Protein AF-A0A2V7JK17-F1 (afdb_monomer_lite)

Foldseek 3Di:
DDDDDDDDDDDPPPPPPPPPPAWWKKKKWKWFKAKQNRTFACCVVQVAVVSLQPDDWDDDDDRWTQDLLLWIWGGDPRIIMIMAFIFHQAACRLVLNLLSRQVRLLSSVVSVVVVCVVVVIDMFTFTFKMKMKTFQDQDPVLCPPFNDLQLLLVLCQQQQWLLLCQLANALPWFWWFWARDRGIIMIMTTGRLASLSSSLSNLLCQLVSVVCSVDSGSHNCVCVVDPQWGFPQQDWDADPPHGGTIRTLVSHPHRLNNDDQQPAWTQTPVGDTGGSLRNSLRSCVVSVVSSNRRYDPVSSVVSNCSSVVNDHGSSVDPGRDPCSTGPSVPGDDPPPQPCVNPNRGPSSVVRND

Secondary structure (DSSP, 8-state):
------PPPPP---------SS-EEEEEEEEEEEETTEEE-HHHHTSSGGGT--S-PEEEETTEEE-TTS-EEEEETTEEEEEPPPEESSTTHHHHHHHHHHHHHHHHHHHHHHHHHHHT--EEEEEEEEEEEEE----HHHHTTT--HHHHHHHHHHHSHHHHHHHH--TT--EEEEEE-SSEEEEEEE--S-HHHHHHHHHHHHHHHHHHTTSS--SGGGGGGS----BTT---EE-TTTSSEEEEGGGSSS-TTTS-TTT--EEBTTS-EE-HHHHHHHHHHHTHHHHHHH--HHHHHHHHHHTTTSS--GGGSSS--GGGTSTTTSS----SS-TTTSPPPHHHHHH--

Structure (mmCIF, N/CA/C/O backbone):
data_AF-A0A2V7JK17-F1
#
_entry.id   AF-A0A2V7JK17-F1
#
loop_
_atom_site.group_PDB
_atom_site.id
_atom_site.type_symbol
_atom_site.label_atom_id
_atom_site.label_alt_id
_atom_site.label_comp_id
_atom_site.label_asym_id
_atom_site.label_entity_id
_atom_site.label_seq_id
_atom_site.pdbx_PDB_ins_code
_atom_site.Cartn_x
_atom_site.Cartn_y
_atom_site.Cartn_z
_atom_site.occupancy
_atom_site.B_iso_or_equiv
_atom_site.auth_seq_id
_atom_site.auth_comp_id
_atom_site.auth_asym_id
_atom_site.auth_atom_id
_atom_site.pdbx_PDB_model_num
ATOM 1 N N . MET A 1 1 ? -14.941 68.727 -16.535 1.00 39.44 1 MET A N 1
ATOM 2 C CA . MET A 1 1 ? -13.763 67.871 -16.277 1.00 39.44 1 MET A CA 1
ATOM 3 C C . MET A 1 1 ? -14.173 66.754 -15.331 1.00 39.44 1 MET A C 1
ATOM 5 O O . MET A 1 1 ? -14.397 67.015 -14.159 1.00 39.44 1 MET A O 1
ATOM 9 N N . ALA A 1 2 ? -14.374 65.545 -15.860 1.00 31.28 2 ALA A N 1
ATOM 10 C CA . ALA A 1 2 ? -14.820 64.379 -15.101 1.00 31.28 2 ALA A CA 1
ATOM 11 C C . ALA A 1 2 ? -13.608 63.535 -14.669 1.00 31.28 2 ALA A C 1
ATOM 13 O O . ALA A 1 2 ? -12.789 63.155 -15.504 1.00 31.28 2 ALA A O 1
ATOM 14 N N . GLN A 1 3 ? -13.492 63.257 -13.369 1.00 29.75 3 GLN A N 1
ATOM 15 C CA . GLN A 1 3 ? -12.468 62.379 -12.800 1.00 29.75 3 GLN A CA 1
ATOM 16 C C . GLN A 1 3 ? -12.809 60.908 -13.082 1.00 29.75 3 GLN A C 1
ATOM 18 O O . GLN A 1 3 ? -13.829 60.383 -12.635 1.00 29.75 3 GLN A O 1
ATOM 23 N N . LEU A 1 4 ? -11.926 60.233 -13.818 1.00 32.59 4 LEU A N 1
ATOM 24 C CA . LEU A 1 4 ? -11.982 58.799 -14.088 1.00 32.59 4 LEU A CA 1
ATOM 25 C C . LEU A 1 4 ? -11.636 57.992 -12.827 1.00 32.59 4 LEU A C 1
ATOM 27 O O . LEU A 1 4 ? -10.504 58.002 -12.345 1.00 32.59 4 LEU A O 1
ATOM 31 N N . LYS A 1 5 ? -12.620 57.237 -12.323 1.00 35.59 5 LYS A N 1
ATOM 32 C CA . LYS A 1 5 ? -12.439 56.178 -11.321 1.00 35.59 5 LYS A CA 1
ATOM 33 C C . LYS A 1 5 ? -11.573 55.051 -11.904 1.00 35.59 5 LYS A C 1
ATOM 35 O O . LYS A 1 5 ? -11.999 54.355 -12.824 1.00 35.59 5 LYS A O 1
ATOM 40 N N . LYS A 1 6 ? -10.385 54.819 -11.333 1.00 33.62 6 LYS A N 1
ATOM 41 C CA . LYS A 1 6 ? -9.587 53.604 -11.576 1.00 33.62 6 LYS A CA 1
ATOM 42 C C . LYS A 1 6 ? -10.319 52.387 -10.992 1.00 33.62 6 LYS A C 1
ATOM 44 O O . LYS A 1 6 ? -10.465 52.272 -9.777 1.00 33.62 6 LYS A O 1
ATOM 49 N N . LYS A 1 7 ? -10.767 51.473 -11.859 1.00 31.16 7 LYS A N 1
ATOM 50 C CA . LYS A 1 7 ? -11.212 50.122 -11.482 1.00 31.16 7 LYS A CA 1
ATOM 51 C C . LYS A 1 7 ? -10.023 49.357 -10.885 1.00 31.16 7 LYS A C 1
ATOM 53 O O . LYS A 1 7 ? -9.011 49.187 -11.561 1.00 31.16 7 LYS A O 1
ATOM 58 N N . LYS A 1 8 ? -10.151 48.888 -9.640 1.00 32.09 8 LYS A N 1
ATOM 59 C CA . LYS A 1 8 ? -9.279 47.844 -9.084 1.00 32.09 8 LYS A CA 1
ATOM 60 C C . LYS A 1 8 ? -9.553 46.548 -9.855 1.00 32.09 8 LYS A C 1
ATOM 62 O O . LYS A 1 8 ? -10.688 46.079 -9.868 1.00 32.09 8 LYS A O 1
ATOM 67 N N . GLY A 1 9 ? -8.536 46.030 -10.541 1.00 32.00 9 GLY A N 1
ATOM 68 C CA . GLY A 1 9 ? -8.561 44.684 -11.114 1.00 32.00 9 GLY A CA 1
ATOM 69 C C . GLY A 1 9 ? -8.593 43.620 -10.008 1.00 32.00 9 GLY A C 1
ATOM 70 O O . GLY A 1 9 ? -8.288 43.941 -8.857 1.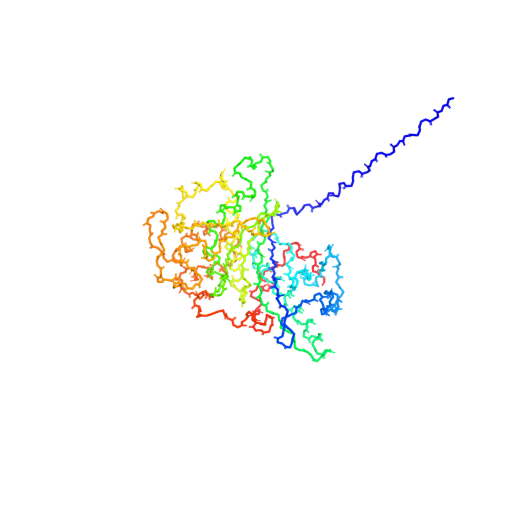00 32.00 9 GLY A O 1
ATOM 71 N N . PRO A 1 10 ? -8.990 42.378 -10.328 1.00 33.22 10 PRO A N 1
ATOM 72 C CA . PRO A 1 10 ? -9.111 41.321 -9.335 1.00 33.22 10 PRO A CA 1
ATOM 73 C C . PRO A 1 10 ? -7.740 41.018 -8.726 1.00 33.22 10 PRO A C 1
ATOM 75 O O . PRO A 1 10 ? -6.776 40.738 -9.439 1.00 33.22 10 PRO A O 1
ATOM 78 N N . GLU A 1 11 ? -7.661 41.096 -7.397 1.00 30.89 11 GLU A N 1
ATOM 79 C CA . GLU A 1 11 ? -6.515 40.626 -6.629 1.00 30.89 11 GLU A CA 1
ATOM 80 C C . GLU A 1 11 ? -6.301 39.146 -6.933 1.00 30.89 11 GLU A C 1
ATOM 82 O O . GLU A 1 11 ? -7.150 38.290 -6.671 1.00 30.89 11 GLU A O 1
ATOM 87 N N . ASN A 1 12 ? -5.150 38.872 -7.531 1.00 29.91 12 ASN A N 1
ATOM 88 C CA . ASN A 1 12 ? -4.691 37.547 -7.875 1.00 29.91 12 ASN A CA 1
ATOM 89 C C . ASN A 1 12 ? -4.418 36.795 -6.561 1.00 29.91 12 ASN A C 1
ATOM 91 O O . ASN A 1 12 ? -3.319 36.864 -6.015 1.00 29.91 12 ASN A O 1
ATOM 95 N N . LYS A 1 13 ? -5.430 36.103 -6.018 1.00 33.75 13 LYS A N 1
ATOM 96 C CA . LYS A 1 13 ? -5.273 35.135 -4.921 1.00 33.75 13 LYS A CA 1
ATOM 97 C C . LYS A 1 13 ? -4.550 33.892 -5.443 1.00 33.75 13 LYS A C 1
ATOM 99 O O . LYS A 1 13 ? -5.094 32.796 -5.484 1.00 33.75 13 LYS A O 1
ATOM 104 N N . SER A 1 14 ? -3.297 34.075 -5.838 1.00 33.44 14 SER A N 1
ATOM 105 C CA . SER A 1 14 ? -2.313 33.007 -5.851 1.00 33.44 14 SER A CA 1
ATOM 106 C C . SER A 1 14 ? -1.989 32.718 -4.389 1.00 33.44 14 SER A C 1
ATOM 108 O O . SER A 1 14 ? -1.048 33.281 -3.833 1.00 33.44 14 SER A O 1
ATOM 110 N N . SER A 1 15 ? -2.787 31.867 -3.740 1.00 33.94 15 SER A N 1
ATOM 111 C CA . SER A 1 15 ? -2.292 31.149 -2.573 1.00 33.94 15 SER A CA 1
ATOM 112 C C . SER A 1 15 ? -1.125 30.305 -3.071 1.00 33.94 15 SER A C 1
ATOM 114 O O . SER A 1 15 ? -1.323 29.250 -3.676 1.00 33.94 15 SER A O 1
ATOM 116 N N . THR A 1 16 ? 0.091 30.809 -2.890 1.00 36.69 16 THR A N 1
ATOM 117 C CA . THR A 1 16 ? 1.310 30.014 -2.940 1.00 36.69 16 THR A CA 1
ATOM 118 C C . THR A 1 16 ? 1.135 28.911 -1.909 1.00 36.69 16 THR A C 1
ATOM 120 O O . THR A 1 16 ? 1.376 29.110 -0.724 1.00 36.69 16 THR A O 1
ATOM 123 N N . HIS A 1 17 ? 0.606 27.771 -2.350 1.00 42.59 17 HIS A N 1
ATOM 124 C CA . HIS A 1 17 ? 0.672 26.536 -1.596 1.00 42.59 17 HIS A CA 1
ATOM 125 C C . HIS A 1 17 ? 2.156 26.292 -1.352 1.00 42.59 17 HIS A C 1
ATOM 127 O O . HIS A 1 17 ? 2.896 26.072 -2.311 1.00 42.59 17 HIS A O 1
ATOM 133 N N . GLU A 1 18 ? 2.597 26.409 -0.101 1.00 47.72 18 GLU A N 1
ATOM 134 C CA . GLU A 1 18 ? 3.926 25.960 0.289 1.00 47.72 18 GLU A CA 1
ATOM 135 C C . GLU A 1 18 ? 4.031 24.497 -0.126 1.00 47.72 18 GLU A C 1
ATOM 137 O O . GLU A 1 18 ? 3.348 23.613 0.396 1.00 47.72 18 GLU A O 1
ATOM 142 N N . ARG A 1 19 ? 4.795 24.273 -1.192 1.00 57.31 19 ARG A N 1
ATOM 143 C CA . ARG A 1 19 ? 5.041 22.948 -1.734 1.00 57.31 19 ARG A CA 1
ATOM 144 C C . ARG A 1 19 ? 5.838 22.190 -0.680 1.00 57.31 19 ARG A C 1
ATOM 146 O O . ARG A 1 19 ? 6.715 22.782 -0.049 1.00 57.31 19 ARG A O 1
ATOM 153 N N . ILE A 1 20 ? 5.544 20.901 -0.504 1.00 60.03 20 ILE A N 1
ATOM 154 C CA . ILE A 1 20 ? 6.400 20.022 0.297 1.00 60.03 20 ILE A CA 1
ATOM 155 C C . ILE A 1 20 ? 7.826 20.212 -0.233 1.00 60.03 20 ILE A C 1
ATOM 157 O O . ILE A 1 20 ? 8.062 20.088 -1.435 1.00 60.03 20 ILE A O 1
ATOM 161 N N . GLN A 1 21 ? 8.734 20.632 0.645 1.00 72.81 21 GLN A N 1
ATOM 162 C CA . GLN A 1 21 ? 10.084 21.031 0.242 1.00 72.81 21 GLN A CA 1
ATOM 163 C C . GLN A 1 21 ? 10.983 19.823 -0.029 1.00 72.81 21 GLN A C 1
ATOM 165 O O . GLN A 1 21 ? 11.970 19.945 -0.749 1.00 72.81 21 GLN A O 1
ATOM 170 N N . LEU A 1 22 ? 10.641 18.670 0.550 1.00 84.00 22 LEU A N 1
ATOM 171 C CA . LEU A 1 22 ? 11.397 17.430 0.462 1.00 84.00 22 LEU A CA 1
ATOM 172 C C . LEU A 1 22 ? 10.555 16.326 -0.178 1.00 84.00 22 LEU A C 1
ATOM 174 O O . LEU A 1 22 ? 9.338 16.272 0.000 1.00 84.00 22 LEU A O 1
ATOM 178 N N . ALA A 1 23 ? 11.229 15.404 -0.863 1.00 92.88 23 ALA A N 1
ATOM 179 C CA . ALA A 1 23 ? 10.645 14.144 -1.301 1.00 92.88 23 ALA A CA 1
ATOM 180 C C . ALA A 1 23 ? 9.913 13.491 -0.138 1.00 92.88 23 ALA A C 1
ATOM 182 O O . ALA A 1 23 ? 10.475 13.400 0.956 1.00 92.88 23 ALA A O 1
ATOM 183 N N . ALA A 1 24 ? 8.692 13.021 -0.359 1.00 96.00 24 ALA A N 1
ATOM 184 C CA . ALA A 1 24 ? 7.877 12.512 0.726 1.00 96.00 24 ALA A CA 1
ATOM 185 C C . ALA A 1 24 ? 7.002 11.324 0.339 1.00 96.00 24 ALA A C 1
ATOM 187 O O . ALA A 1 24 ? 6.624 11.138 -0.821 1.00 96.00 24 ALA A O 1
ATOM 188 N N . ILE A 1 25 ? 6.661 10.545 1.359 1.00 97.56 25 ILE A N 1
ATOM 189 C CA . ILE A 1 25 ? 5.628 9.525 1.320 1.00 97.56 25 ILE A CA 1
ATOM 190 C C . ILE A 1 25 ? 4.473 9.870 2.257 1.00 97.56 25 ILE A C 1
ATOM 192 O O . ILE A 1 25 ? 4.623 10.642 3.203 1.00 97.56 25 ILE A O 1
ATOM 196 N N . GLY A 1 26 ? 3.327 9.257 2.002 1.00 97.31 26 GLY A N 1
ATOM 197 C CA . GLY A 1 26 ? 2.200 9.208 2.923 1.00 97.31 26 GLY A CA 1
ATOM 198 C C . GLY A 1 26 ? 1.443 7.900 2.750 1.00 97.31 26 GLY A C 1
ATOM 199 O O . GLY A 1 26 ? 1.504 7.283 1.685 1.00 97.31 26 GLY A O 1
ATOM 200 N N . MET A 1 27 ? 0.746 7.472 3.792 1.00 98.19 27 MET A N 1
ATOM 201 C CA . MET A 1 27 ? -0.107 6.290 3.753 1.00 98.19 27 MET A CA 1
ATOM 202 C C . MET A 1 27 ? -1.501 6.640 4.253 1.00 98.19 27 MET A C 1
ATOM 204 O O . MET A 1 27 ? -1.656 7.488 5.129 1.00 98.19 27 MET A O 1
ATOM 208 N N . GLU A 1 28 ? -2.508 5.996 3.686 1.00 97.50 28 GLU A N 1
ATOM 209 C CA . GLU A 1 28 ? -3.906 6.156 4.079 1.00 97.50 28 GLU A CA 1
ATOM 210 C C . GLU A 1 28 ? -4.524 4.763 4.179 1.00 97.50 28 GLU A C 1
ATOM 212 O O . GLU A 1 28 ? -4.201 3.895 3.370 1.00 97.50 28 GLU A O 1
ATOM 217 N N . ALA A 1 29 ? -5.374 4.537 5.173 1.00 97.50 29 ALA A N 1
ATOM 218 C CA . ALA A 1 29 ? -6.153 3.319 5.326 1.00 97.50 29 ALA A CA 1
ATOM 219 C C . ALA A 1 29 ? -7.635 3.672 5.415 1.00 97.50 29 ALA A C 1
ATOM 221 O O . ALA A 1 29 ? -8.016 4.605 6.126 1.00 97.50 29 ALA A O 1
ATOM 222 N N . GLU A 1 30 ? -8.450 2.913 4.696 1.00 97.44 30 GLU A N 1
ATOM 223 C CA . GLU A 1 30 ? -9.899 3.071 4.657 1.00 97.44 30 GLU A CA 1
ATOM 224 C C . GLU A 1 30 ? -10.560 1.908 5.402 1.00 97.44 30 GLU A C 1
ATOM 226 O O . GLU A 1 30 ? -10.159 0.750 5.239 1.00 97.44 30 GLU A O 1
ATOM 231 N N . PHE A 1 31 ? -11.597 2.213 6.181 1.00 97.56 31 PHE A N 1
ATOM 232 C CA . PHE A 1 31 ? -12.347 1.242 6.971 1.00 97.56 31 PHE A CA 1
ATOM 233 C C . PHE A 1 31 ? -13.844 1.363 6.712 1.00 97.56 31 P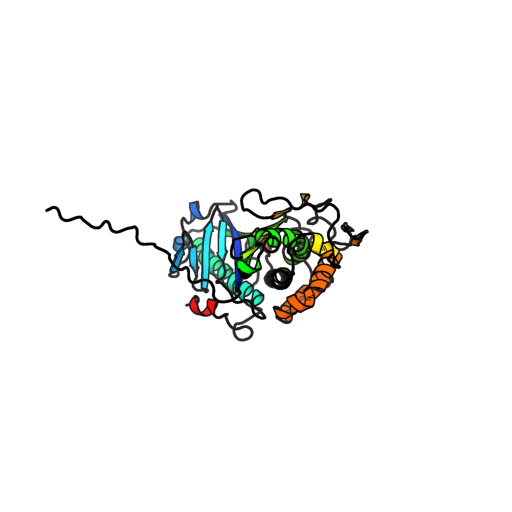HE A C 1
ATOM 235 O O . PHE A 1 31 ? -14.428 2.443 6.852 1.00 97.56 31 PHE A O 1
ATOM 242 N N . ALA A 1 32 ? -14.479 0.242 6.383 1.00 97.12 32 ALA A N 1
ATOM 243 C CA . ALA A 1 32 ? -15.924 0.134 6.473 1.00 97.12 32 ALA A CA 1
ATOM 244 C C . ALA A 1 32 ? -16.326 0.057 7.952 1.00 97.12 32 ALA A C 1
ATOM 246 O O . ALA A 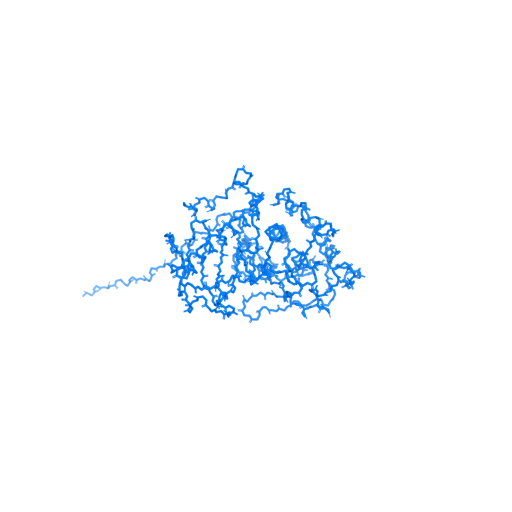1 32 ? -15.637 -0.561 8.763 1.00 97.12 32 ALA A O 1
ATOM 247 N N . VAL A 1 33 ? -17.443 0.692 8.298 1.00 96.62 33 VAL A N 1
ATOM 248 C CA . VAL A 1 33 ? -17.971 0.667 9.664 1.00 96.62 33 VAL A CA 1
ATOM 249 C C . VAL A 1 33 ? -19.125 -0.310 9.716 1.00 96.62 33 VAL A C 1
ATOM 251 O O . VAL A 1 33 ? -20.051 -0.217 8.909 1.00 96.62 33 VAL A O 1
ATOM 254 N N . ILE A 1 34 ? -19.073 -1.230 10.667 1.00 97.12 34 ILE A N 1
ATOM 255 C CA . ILE A 1 34 ? -20.162 -2.158 10.956 1.00 97.12 34 ILE A CA 1
ATOM 256 C C . ILE A 1 34 ? -20.673 -1.837 12.356 1.00 97.12 34 ILE A C 1
ATOM 258 O O . ILE A 1 34 ? -19.876 -1.713 13.278 1.00 97.12 34 ILE A O 1
ATOM 262 N N . ILE A 1 35 ? -21.984 -1.669 12.498 1.00 95.88 35 ILE A N 1
ATOM 263 C CA . ILE A 1 35 ? -22.653 -1.426 13.775 1.00 95.88 35 ILE A CA 1
ATOM 264 C C . ILE A 1 35 ? -23.649 -2.544 14.021 1.00 95.88 35 ILE A C 1
ATOM 266 O O . ILE A 1 35 ? -24.507 -2.786 13.170 1.00 95.88 35 ILE A O 1
ATOM 270 N N . ASP A 1 36 ? -23.499 -3.243 15.145 1.00 95.62 36 ASP A N 1
ATOM 271 C CA . ASP A 1 36 ? -24.324 -4.396 15.527 1.00 95.62 36 ASP A CA 1
ATOM 272 C C . ASP A 1 36 ? -24.489 -5.415 14.376 1.00 95.62 36 ASP A C 1
ATOM 274 O O . ASP A 1 36 ? -25.570 -5.942 14.103 1.00 95.62 36 ASP A O 1
ATOM 278 N N . GLY A 1 37 ? -23.397 -5.661 13.640 1.00 95.38 37 GLY A N 1
ATOM 279 C CA . GLY A 1 37 ? -23.354 -6.587 12.503 1.00 95.38 37 GLY A CA 1
ATOM 280 C C . GLY A 1 37 ? -23.854 -6.031 11.161 1.00 95.38 37 GLY A C 1
ATOM 281 O O . GLY A 1 37 ? -23.832 -6.753 10.164 1.00 95.38 37 GLY A O 1
ATOM 282 N N . VAL A 1 38 ? -24.269 -4.762 11.086 1.00 96.44 38 VAL A N 1
ATOM 283 C CA . VAL A 1 38 ? -24.731 -4.118 9.844 1.00 96.44 38 VAL A CA 1
ATOM 284 C C . VAL A 1 38 ? -23.722 -3.084 9.354 1.00 96.44 38 VAL A C 1
ATOM 286 O O . VAL A 1 38 ? -23.363 -2.165 10.083 1.00 96.44 38 VAL A O 1
ATOM 289 N N . GLN A 1 39 ? -23.291 -3.181 8.093 1.00 96.50 39 GLN A N 1
ATOM 290 C CA . GLN A 1 39 ? -22.448 -2.146 7.490 1.00 96.50 39 GLN A CA 1
ATOM 291 C C . GLN A 1 39 ? -23.228 -0.831 7.346 1.00 96.50 39 GLN A C 1
ATOM 293 O O . GLN A 1 39 ? -24.297 -0.786 6.734 1.00 96.50 39 GLN A O 1
ATOM 298 N N . VAL A 1 40 ? -22.661 0.252 7.869 1.00 96.12 40 VAL A N 1
ATOM 299 C CA . VAL A 1 40 ? -23.254 1.592 7.890 1.00 96.12 40 VAL A CA 1
ATOM 300 C C . VAL A 1 40 ? -22.308 2.623 7.289 1.00 96.12 40 VAL A C 1
ATOM 302 O O . VAL A 1 40 ? -21.109 2.399 7.129 1.00 96.12 40 VAL A O 1
ATOM 305 N N . ARG A 1 41 ? -22.853 3.800 6.980 1.00 96.44 41 ARG A N 1
ATOM 306 C CA . ARG A 1 41 ? -22.057 4.966 6.598 1.00 96.44 41 ARG A CA 1
ATOM 307 C C . ARG A 1 41 ? -21.713 5.777 7.852 1.00 96.44 41 ARG A C 1
ATOM 309 O O . ARG A 1 41 ? -22.638 6.213 8.544 1.00 96.44 41 ARG A O 1
ATOM 316 N N . PRO A 1 42 ? -20.430 6.045 8.150 1.00 95.25 42 PRO A N 1
ATOM 317 C CA . PRO A 1 42 ? -20.043 6.820 9.327 1.00 95.25 42 PRO A CA 1
ATOM 318 C C . PRO A 1 42 ? -20.603 8.247 9.313 1.00 95.25 42 PRO A C 1
ATOM 320 O O . PRO A 1 42 ? -20.845 8.821 10.373 1.00 95.25 42 PRO A O 1
ATOM 323 N N . GLU A 1 43 ? -20.859 8.834 8.140 1.00 94.31 43 GLU A N 1
ATOM 324 C CA . GLU A 1 43 ? -21.500 10.148 8.040 1.00 94.31 43 GLU A CA 1
ATOM 325 C C . GLU A 1 43 ? -22.946 10.146 8.538 1.00 94.31 43 GLU A C 1
ATOM 327 O O . GLU A 1 43 ? -23.394 11.157 9.074 1.00 94.31 43 GLU A O 1
ATOM 332 N N . ASP A 1 44 ? -23.662 9.033 8.387 1.00 95.12 44 ASP A N 1
ATOM 333 C CA . ASP A 1 44 ? -25.072 8.940 8.771 1.00 95.12 44 ASP A CA 1
ATOM 334 C C . ASP A 1 44 ? -25.215 8.671 10.275 1.00 95.12 44 ASP A C 1
ATOM 336 O O . ASP A 1 44 ? -26.126 9.195 10.913 1.00 95.12 44 ASP A O 1
ATOM 340 N N . ILE A 1 45 ? -24.279 7.913 10.857 1.00 95.06 45 ILE A N 1
ATOM 341 C CA . ILE A 1 45 ? -24.288 7.577 12.286 1.00 95.06 45 ILE A CA 1
ATOM 342 C C . ILE A 1 45 ? -23.600 8.655 13.120 1.00 95.06 45 ILE A C 1
ATOM 344 O O . ILE A 1 45 ? -24.184 9.241 14.031 1.00 95.06 45 ILE A O 1
ATOM 348 N N . PHE A 1 46 ? -22.337 8.942 12.812 1.00 94.31 46 PHE A N 1
ATOM 349 C CA . PHE A 1 46 ? -21.514 9.828 13.626 1.00 94.31 46 PHE A CA 1
ATOM 350 C C . PHE A 1 46 ? -21.572 11.272 13.133 1.00 94.31 46 PHE A C 1
ATOM 352 O O . PHE A 1 46 ? -21.293 12.192 13.896 1.00 94.31 46 PHE A O 1
ATOM 359 N N . GLY A 1 47 ? -21.895 11.524 11.861 1.00 93.25 47 GLY A N 1
ATOM 360 C CA . GLY A 1 47 ? -21.908 12.861 11.255 1.00 93.25 47 GLY A CA 1
ATOM 361 C C . GLY A 1 47 ? -20.521 13.433 10.948 1.00 93.25 47 GLY A C 1
ATOM 362 O O . GLY A 1 47 ? -20.271 13.924 9.849 1.00 93.25 47 GLY A O 1
ATOM 363 N N . SER A 1 48 ? -19.607 13.418 11.918 1.00 91.88 48 SER A N 1
ATOM 364 C CA . SER A 1 48 ? -18.249 13.955 11.785 1.00 91.88 48 SER A CA 1
ATOM 365 C C . SER A 1 48 ? -17.297 13.261 12.759 1.00 91.88 48 SER A C 1
ATOM 367 O O . SER A 1 48 ? -17.721 12.975 13.879 1.00 91.88 48 SER A O 1
ATOM 369 N N . PRO A 1 49 ? -15.998 13.111 12.424 1.00 93.38 49 PRO A N 1
ATOM 370 C CA . PRO A 1 49 ? -15.005 12.615 13.375 1.00 93.38 49 PRO A CA 1
ATOM 371 C C . PRO A 1 49 ? -15.006 13.375 14.710 1.00 93.38 49 PRO A C 1
ATOM 373 O O . PRO A 1 49 ? -14.754 12.800 15.759 1.00 93.38 49 PRO A O 1
ATOM 376 N N . ARG A 1 50 ? -15.365 14.668 14.713 1.00 91.56 50 ARG A N 1
ATOM 377 C CA . ARG A 1 50 ? -15.458 15.493 15.935 1.00 91.56 50 ARG A CA 1
ATOM 378 C C . ARG A 1 50 ? -16.480 15.015 16.965 1.00 91.56 50 ARG A C 1
ATOM 380 O O . ARG A 1 50 ? -16.461 15.510 18.084 1.00 91.56 50 ARG A O 1
ATOM 387 N N . LYS A 1 51 ? -17.414 14.153 16.568 1.00 91.62 51 LYS A N 1
ATOM 388 C CA . LYS A 1 51 ? -18.441 13.604 17.458 1.00 91.62 51 LYS A CA 1
ATOM 389 C C . LYS A 1 51 ? -18.018 12.286 18.110 1.00 91.62 51 LYS A C 1
ATOM 391 O O . LYS A 1 51 ? -18.683 11.870 19.049 1.00 91.62 51 LYS A O 1
ATOM 396 N N . ILE A 1 52 ? -16.938 11.666 17.629 1.00 93.75 52 ILE A N 1
ATOM 397 C CA . ILE A 1 52 ? -16.365 10.445 18.215 1.00 93.75 52 ILE A CA 1
ATOM 398 C C . ILE A 1 52 ? -15.031 10.723 18.914 1.00 93.75 52 ILE A C 1
ATOM 400 O O . ILE A 1 52 ? -14.788 10.182 19.981 1.00 93.75 52 ILE A O 1
ATOM 404 N N . ILE A 1 53 ? -14.196 11.615 18.365 1.00 94.56 53 ILE A N 1
ATOM 405 C CA . ILE A 1 53 ? -12.901 11.956 18.958 1.00 94.56 53 ILE A CA 1
ATOM 406 C C . ILE A 1 53 ? -13.107 12.969 20.090 1.00 94.56 53 ILE A C 1
ATOM 408 O O . ILE A 1 53 ? -13.517 14.108 19.848 1.00 94.56 53 ILE A O 1
ATOM 412 N N . ARG A 1 54 ? -12.793 12.557 21.319 1.00 93.25 54 ARG A N 1
ATOM 413 C CA . ARG A 1 54 ? -12.899 13.346 22.555 1.00 93.25 54 ARG A CA 1
ATOM 414 C C . ARG A 1 54 ? -11.833 14.434 22.645 1.00 93.25 54 ARG A C 1
ATOM 416 O O . ARG A 1 54 ? -12.080 15.499 23.211 1.00 93.25 54 ARG A O 1
ATOM 423 N N . GLU A 1 55 ? -10.651 14.187 22.086 1.00 88.69 55 GLU A N 1
ATOM 424 C CA . GLU A 1 55 ? -9.565 15.164 22.064 1.00 88.69 55 GLU A CA 1
ATOM 425 C C . GLU A 1 55 ? -9.796 16.305 21.061 1.00 88.69 55 GLU A C 1
ATOM 427 O O . GLU A 1 55 ? -10.454 16.173 20.024 1.00 88.69 55 GLU A O 1
ATOM 432 N N . LYS A 1 56 ? -9.209 17.472 21.350 1.00 85.25 56 LYS A N 1
ATOM 433 C CA . LYS A 1 56 ? -9.347 18.649 20.490 1.00 85.25 56 LYS A CA 1
ATOM 434 C C . LYS A 1 56 ? -8.566 18.465 19.188 1.00 85.25 56 LYS A C 1
ATOM 436 O O . LYS A 1 56 ? -7.348 18.602 19.157 1.00 85.25 56 LYS A O 1
ATOM 441 N N . MET A 1 57 ? -9.289 18.302 18.085 1.00 87.50 57 MET A N 1
ATOM 442 C CA . MET A 1 57 ? -8.690 18.209 16.752 1.00 87.50 57 MET A CA 1
ATOM 443 C C . MET A 1 57 ? -8.531 19.564 16.051 1.00 87.50 57 MET A C 1
ATOM 445 O O . MET A 1 57 ? -9.381 20.457 16.153 1.00 87.50 57 MET A O 1
ATOM 449 N N . MET A 1 58 ? -7.476 19.693 15.243 1.00 84.75 58 MET A N 1
ATOM 450 C CA . MET A 1 58 ? -7.291 20.831 14.337 1.00 84.75 58 MET A CA 1
ATOM 451 C C . MET A 1 58 ? -7.982 20.560 12.996 1.00 84.75 58 MET A C 1
ATOM 453 O O . MET A 1 58 ? -7.818 19.497 12.404 1.00 84.75 58 MET A O 1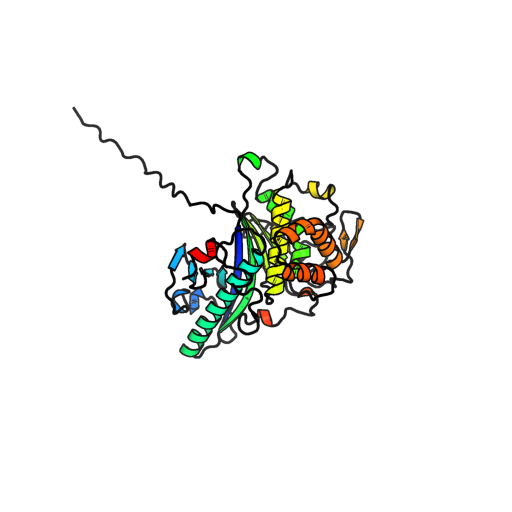
ATOM 457 N N . HIS A 1 59 ? -8.758 21.520 12.488 1.00 85.44 59 HIS A N 1
ATOM 458 C CA . HIS A 1 59 ? -9.328 21.414 11.140 1.00 85.44 59 HIS A CA 1
ATOM 459 C C . HIS A 1 59 ? -8.247 21.643 10.084 1.00 85.44 59 HIS A C 1
ATOM 461 O O . HIS A 1 59 ? -7.501 22.613 10.186 1.00 85.44 59 HIS A O 1
ATOM 467 N N . ARG A 1 60 ? -8.180 20.761 9.082 1.00 80.25 60 ARG A N 1
ATOM 468 C CA . ARG A 1 60 ? -7.193 20.836 7.998 1.00 80.25 60 ARG A CA 1
ATOM 469 C C . ARG A 1 60 ? -7.807 21.439 6.737 1.00 80.25 60 ARG A C 1
ATOM 471 O O . ARG A 1 60 ? -7.547 22.584 6.383 1.00 80.25 60 ARG A O 1
ATOM 478 N N . LYS A 1 61 ? -8.623 20.650 6.035 1.00 79.19 61 LYS A N 1
ATOM 479 C CA . LYS A 1 61 ? -9.319 21.027 4.797 1.00 79.19 61 LYS A CA 1
ATOM 480 C C . LYS A 1 61 ? -10.515 20.104 4.593 1.00 79.19 61 LYS A C 1
ATOM 482 O O . LYS A 1 61 ? -10.425 18.909 4.859 1.00 79.19 61 LYS A O 1
ATOM 487 N N . GLY A 1 62 ? -11.624 20.639 4.083 1.00 83.88 62 GLY A N 1
ATOM 488 C CA . GLY A 1 62 ? -12.825 19.839 3.827 1.00 83.88 62 GLY A CA 1
ATOM 489 C C . GLY A 1 62 ? -13.318 19.147 5.101 1.00 83.88 62 GLY A C 1
ATOM 490 O O . GLY A 1 62 ? -13.539 19.818 6.107 1.00 83.88 62 GLY A O 1
ATOM 491 N N . ARG A 1 63 ? -13.458 17.818 5.059 1.00 83.38 63 ARG A N 1
ATOM 492 C CA . ARG A 1 63 ? -13.906 16.976 6.186 1.00 83.38 63 ARG A CA 1
ATOM 493 C C . ARG A 1 63 ? -12.758 16.380 7.021 1.00 83.38 63 ARG A C 1
ATOM 495 O O . ARG A 1 63 ? -13.021 15.576 7.906 1.00 83.38 63 ARG A O 1
ATOM 502 N N . SER A 1 64 ? -11.513 16.777 6.745 1.00 88.31 64 SER A N 1
ATOM 503 C CA . SER A 1 64 ? -10.299 16.248 7.378 1.00 88.31 64 SER A CA 1
ATOM 504 C C . SER A 1 64 ? -9.883 17.016 8.628 1.00 88.31 64 SER A C 1
ATOM 506 O O . SER A 1 64 ? -9.832 18.255 8.637 1.00 88.31 64 SER A O 1
ATOM 508 N N . TYR A 1 65 ? -9.559 16.254 9.673 1.00 91.88 65 TYR A N 1
ATOM 509 C CA . TYR A 1 65 ? -9.128 16.727 10.984 1.00 91.88 65 TYR A CA 1
ATOM 510 C C . TYR A 1 65 ? -7.806 16.077 11.382 1.00 91.88 65 TYR A C 1
ATOM 512 O O . TYR A 1 65 ? -7.645 14.878 11.191 1.00 91.88 65 TYR A O 1
ATOM 520 N N . HIS A 1 66 ? -6.882 16.855 11.944 1.00 91.94 66 HIS A N 1
ATOM 521 C CA . HIS A 1 66 ? -5.647 16.321 12.514 1.00 91.94 66 HIS A CA 1
ATOM 522 C C . HIS A 1 66 ? -5.919 15.629 13.847 1.00 91.94 66 HIS A C 1
ATOM 524 O O . HIS A 1 66 ? -6.557 16.213 14.729 1.00 91.94 66 HIS A O 1
ATOM 530 N N . LEU A 1 67 ? -5.386 14.417 13.971 1.00 92.44 67 LEU A N 1
ATOM 531 C CA . LEU A 1 67 ? -5.342 13.640 15.200 1.00 92.44 67 LEU A CA 1
ATOM 532 C C . LEU A 1 67 ? -4.161 14.094 16.080 1.00 92.44 67 LEU A C 1
ATOM 534 O O . LEU A 1 67 ? -3.169 14.597 15.544 1.00 92.44 67 LEU A O 1
ATOM 538 N N . PRO A 1 68 ? -4.218 13.870 17.405 1.00 88.50 68 PRO A N 1
ATOM 539 C CA . PRO A 1 68 ? -3.091 14.114 18.316 1.00 88.50 68 PRO A CA 1
ATOM 540 C C . PRO A 1 68 ? -1.807 13.374 17.906 1.00 88.50 68 PRO A C 1
ATOM 542 O O . PRO A 1 68 ? -0.703 13.895 18.043 1.00 88.50 68 PRO A O 1
ATOM 545 N N . THR A 1 69 ? -1.954 12.203 17.279 1.00 88.94 69 THR A N 1
ATOM 546 C CA . THR A 1 69 ? -0.858 11.403 16.702 1.00 88.94 69 THR A CA 1
ATOM 547 C C . THR A 1 69 ? -0.181 12.052 15.481 1.00 88.94 69 THR A C 1
ATOM 549 O O . THR A 1 69 ? 0.713 11.461 14.879 1.00 88.94 69 THR A O 1
ATOM 552 N N . GLY A 1 70 ? -0.610 13.248 15.064 1.00 89.94 70 GLY A N 1
ATOM 553 C CA . GLY A 1 70 ? -0.121 13.971 13.885 1.00 89.94 70 GLY A CA 1
ATOM 554 C C . GLY A 1 70 ? -0.750 13.519 12.561 1.00 89.94 70 GLY A C 1
ATOM 555 O O . GLY A 1 70 ? -0.672 14.247 11.566 1.00 89.94 70 GLY A O 1
ATOM 556 N N . GLY A 1 71 ? -1.406 12.353 12.547 1.00 93.25 71 GLY A N 1
ATOM 557 C CA . GLY A 1 71 ? -2.204 11.862 11.424 1.00 93.25 71 GLY A CA 1
ATOM 558 C C . GLY A 1 71 ? -3.464 12.687 11.179 1.00 93.25 71 GLY A C 1
ATOM 559 O O . GLY A 1 71 ? -3.689 13.737 11.787 1.00 93.25 71 GLY A O 1
ATOM 560 N N . ALA A 1 72 ? -4.312 12.211 10.278 1.00 94.88 72 ALA A N 1
ATOM 561 C CA . ALA A 1 72 ? -5.608 12.805 10.015 1.00 94.88 72 ALA A CA 1
ATOM 562 C C . ALA A 1 72 ? -6.704 11.746 9.931 1.00 94.88 72 ALA A C 1
ATOM 564 O O . ALA A 1 72 ? -6.454 10.622 9.512 1.00 94.88 72 ALA A O 1
ATOM 565 N N . VAL A 1 73 ? -7.922 12.144 10.289 1.00 96.31 73 VAL A N 1
ATOM 566 C CA . VAL A 1 73 ? -9.134 11.335 10.151 1.00 96.31 73 VAL A CA 1
ATOM 567 C C . VAL A 1 73 ? -10.197 12.107 9.377 1.00 96.31 73 VAL A C 1
ATOM 569 O O . VAL A 1 73 ? -10.333 13.331 9.522 1.00 96.31 73 VAL A O 1
ATOM 572 N N . TYR A 1 74 ? -10.950 11.408 8.535 1.00 94.75 74 TYR A N 1
ATOM 573 C CA . TYR A 1 74 ? -12.146 11.930 7.880 1.00 94.75 74 TYR A CA 1
ATOM 574 C C . TYR A 1 74 ? -13.109 10.816 7.504 1.00 94.75 74 TYR A C 1
ATOM 576 O O . TYR A 1 74 ? -12.746 9.648 7.470 1.00 94.75 74 TYR A O 1
ATOM 584 N N . PHE A 1 75 ? -14.351 11.205 7.227 1.00 94.19 75 PHE A N 1
ATOM 585 C CA . PHE A 1 75 ? -15.330 10.325 6.605 1.00 94.19 75 PHE A CA 1
ATOM 586 C C . PHE A 1 75 ? -15.479 10.731 5.143 1.00 94.19 75 PHE A C 1
ATOM 588 O O . PHE A 1 75 ? -15.779 11.902 4.854 1.00 94.19 75 PHE A O 1
ATOM 595 N N . ASP A 1 76 ? -15.258 9.786 4.239 1.00 86.44 76 ASP A N 1
ATOM 596 C CA . ASP A 1 76 ? -15.469 9.967 2.808 1.00 86.44 76 ASP A CA 1
ATOM 597 C C . ASP A 1 76 ? -16.222 8.762 2.252 1.00 86.44 76 ASP A C 1
ATOM 599 O O . ASP A 1 76 ? -15.878 7.618 2.512 1.00 86.44 76 ASP A O 1
ATOM 603 N N . THR A 1 77 ? -17.275 9.031 1.483 1.00 85.94 77 THR A N 1
ATOM 604 C CA . THR A 1 77 ? -17.999 8.031 0.690 1.00 85.94 77 THR A CA 1
ATOM 605 C C . THR A 1 77 ? -18.368 6.754 1.474 1.00 85.94 77 THR A C 1
ATOM 607 O O . THR A 1 77 ? -18.338 5.653 0.934 1.00 85.94 77 THR A O 1
ATOM 610 N N . GLY A 1 78 ? -18.776 6.888 2.742 1.00 91.75 78 GLY A N 1
ATOM 611 C CA . GLY A 1 78 ? -19.212 5.745 3.550 1.00 91.75 78 GLY A CA 1
ATOM 612 C C . GLY A 1 78 ? -18.101 4.957 4.257 1.00 91.75 78 GLY A C 1
ATOM 613 O O . GLY A 1 78 ? -18.405 3.910 4.824 1.00 91.75 78 GLY A O 1
ATOM 614 N N . VAL A 1 79 ? -16.856 5.442 4.269 1.00 95.25 79 VAL A N 1
ATOM 615 C CA . VAL A 1 79 ? -15.747 4.853 5.040 1.00 95.25 79 VAL A CA 1
ATOM 616 C C . VAL A 1 79 ? -15.149 5.851 6.031 1.00 95.25 79 VAL A C 1
ATOM 618 O O . VAL A 1 79 ? -15.288 7.069 5.882 1.00 95.25 79 VAL A O 1
ATOM 621 N N . ILE A 1 80 ? -14.487 5.328 7.065 1.00 97.00 80 ILE A N 1
ATOM 622 C CA . ILE A 1 80 ? -13.554 6.098 7.890 1.00 97.00 80 ILE A CA 1
ATOM 623 C C . ILE A 1 80 ? -12.180 5.991 7.242 1.00 97.00 80 ILE A C 1
ATOM 625 O O . ILE A 1 80 ? -11.664 4.893 7.067 1.00 97.00 80 ILE A O 1
ATOM 629 N N . GLU A 1 81 ? -11.576 7.127 6.921 1.00 97.12 81 GLU A N 1
ATOM 630 C CA . GLU A 1 81 ? -10.214 7.189 6.409 1.00 97.12 81 GLU A CA 1
ATOM 631 C C . GLU A 1 81 ? -9.268 7.717 7.483 1.00 97.12 81 GLU A C 1
ATOM 633 O O . GLU A 1 81 ? -9.530 8.747 8.119 1.00 97.12 81 GLU A O 1
ATOM 638 N N . VAL A 1 82 ? -8.150 7.018 7.662 1.00 97.19 82 VAL A N 1
ATOM 639 C CA . VAL A 1 82 ? -7.044 7.409 8.536 1.00 97.19 82 VAL A CA 1
ATOM 640 C C . VAL A 1 82 ? -5.802 7.603 7.680 1.00 97.19 82 VAL A C 1
ATOM 642 O O . VAL A 1 82 ? -5.383 6.697 6.970 1.00 97.19 82 VAL A O 1
ATOM 645 N N . ALA A 1 83 ? -5.198 8.783 7.753 1.00 96.81 83 ALA A N 1
ATOM 646 C CA . ALA A 1 83 ? -4.051 9.170 6.942 1.00 96.81 83 ALA A CA 1
ATOM 647 C C . ALA A 1 83 ? -2.852 9.545 7.814 1.00 96.81 83 ALA A C 1
ATOM 649 O O . ALA A 1 83 ? -2.996 10.190 8.856 1.00 96.81 83 ALA A O 1
ATOM 650 N N . THR A 1 84 ? -1.648 9.201 7.368 1.00 95.94 84 THR A N 1
ATOM 651 C CA . THR A 1 84 ? -0.412 9.659 8.003 1.00 95.94 84 THR A CA 1
ATOM 652 C C . THR A 1 84 ? -0.209 11.158 7.770 1.00 95.94 84 THR A C 1
ATOM 654 O O . THR A 1 84 ? -0.705 11.721 6.785 1.00 95.94 84 THR A O 1
ATOM 657 N N . PRO A 1 85 ? 0.603 11.832 8.603 1.00 92.12 85 PRO A N 1
ATOM 658 C CA . PRO A 1 85 ? 1.281 13.025 8.124 1.00 92.12 85 PRO A CA 1
ATOM 659 C C . PRO A 1 85 ? 2.149 12.681 6.901 1.00 92.12 85 PRO A C 1
ATOM 661 O O . PRO A 1 85 ? 2.465 11.520 6.624 1.00 92.12 85 PRO A O 1
ATOM 664 N N . VAL A 1 86 ? 2.550 13.711 6.164 1.00 91.94 86 VAL A N 1
ATOM 665 C CA . VAL A 1 86 ? 3.600 13.574 5.149 1.00 91.94 86 VAL A CA 1
ATOM 666 C C . VAL A 1 86 ? 4.900 13.192 5.863 1.00 91.94 86 VAL A C 1
ATOM 668 O O . VAL A 1 86 ? 5.174 13.727 6.931 1.00 91.94 86 VAL A O 1
ATOM 671 N N . ILE A 1 87 ? 5.691 12.280 5.300 1.00 95.44 87 ILE A N 1
ATOM 672 C CA . ILE A 1 87 ? 6.958 11.803 5.878 1.00 95.44 87 ILE A CA 1
ATOM 673 C C . ILE A 1 87 ? 8.049 11.904 4.824 1.00 95.44 87 ILE A C 1
ATOM 675 O O . ILE A 1 87 ? 7.866 11.422 3.709 1.00 95.44 87 ILE A O 1
ATOM 679 N N . GLU A 1 88 ? 9.192 12.504 5.154 1.00 95.81 88 GLU A N 1
ATOM 680 C CA . GLU A 1 88 ? 10.290 12.640 4.198 1.00 95.81 88 GLU A CA 1
ATOM 681 C C . GLU A 1 88 ? 10.825 11.273 3.734 1.00 95.81 88 GLU A C 1
ATOM 683 O O . GLU A 1 88 ? 10.969 10.328 4.517 1.00 95.81 88 GLU A O 1
ATOM 688 N N . ILE A 1 89 ? 11.174 11.174 2.449 1.00 96.19 89 ILE A N 1
ATOM 689 C CA . ILE A 1 89 ? 11.821 9.994 1.876 1.00 96.19 89 ILE A CA 1
ATOM 690 C C . ILE A 1 89 ? 13.288 9.988 2.285 1.00 96.19 89 ILE A C 1
ATOM 692 O O . ILE A 1 89 ? 14.163 10.580 1.656 1.00 96.19 89 ILE A O 1
ATOM 696 N N . GLU A 1 90 ? 13.554 9.214 3.321 1.00 94.75 90 GLU A N 1
ATOM 697 C CA . GLU A 1 90 ? 14.881 8.817 3.758 1.00 94.75 90 GLU A CA 1
ATOM 698 C C . GLU A 1 90 ? 14.865 7.355 4.223 1.00 94.75 90 GLU A C 1
ATOM 700 O O . GLU A 1 90 ? 13.855 6.651 4.117 1.00 94.75 90 GLU A O 1
ATOM 705 N N . ARG A 1 91 ? 16.002 6.852 4.707 1.00 95.06 91 ARG A N 1
ATOM 706 C CA . ARG A 1 91 ? 16.081 5.476 5.198 1.00 95.06 91 ARG A CA 1
ATOM 707 C C . ARG A 1 91 ? 15.135 5.277 6.386 1.00 95.06 91 ARG A C 1
ATOM 709 O O . ARG A 1 91 ? 15.200 6.018 7.359 1.00 95.06 91 ARG A O 1
ATOM 716 N N . GLY A 1 92 ? 14.284 4.257 6.307 1.00 95.25 92 GLY A N 1
ATOM 717 C CA . GLY A 1 92 ? 13.259 3.964 7.305 1.00 95.25 92 GLY A CA 1
ATOM 718 C C . GLY A 1 92 ? 11.974 4.782 7.149 1.00 95.25 92 GLY A C 1
ATOM 719 O O . GLY A 1 92 ? 11.116 4.695 8.021 1.00 95.25 92 GLY A O 1
ATOM 720 N N . CYS A 1 93 ? 11.797 5.553 6.066 1.00 96.94 93 CYS A N 1
ATOM 721 C CA . CYS A 1 93 ? 10.580 6.351 5.853 1.00 96.94 93 CYS A CA 1
ATOM 722 C C . CYS A 1 93 ? 9.297 5.510 5.919 1.00 96.94 93 CYS A C 1
ATOM 724 O O . CYS A 1 93 ? 8.379 5.871 6.647 1.00 96.94 93 CYS A O 1
ATOM 726 N N . ALA A 1 94 ? 9.253 4.363 5.239 1.00 97.31 94 ALA A N 1
ATOM 727 C CA . ALA A 1 94 ? 8.102 3.462 5.253 1.00 97.31 94 ALA A CA 1
ATOM 728 C C . ALA A 1 94 ? 7.807 2.893 6.651 1.00 97.31 94 ALA A C 1
ATOM 730 O O . ALA A 1 94 ? 6.647 2.770 7.027 1.00 97.31 94 ALA A O 1
ATOM 731 N N . ALA A 1 95 ? 8.841 2.609 7.450 1.00 96.00 95 ALA A N 1
ATOM 732 C CA . ALA A 1 95 ? 8.670 2.169 8.833 1.00 96.00 95 ALA A CA 1
ATOM 733 C C . ALA A 1 95 ? 8.096 3.284 9.723 1.00 96.00 95 ALA A C 1
ATOM 735 O O . ALA A 1 95 ? 7.246 3.012 10.570 1.00 96.00 95 ALA A O 1
ATOM 736 N N . ARG A 1 96 ? 8.488 4.548 9.495 1.00 95.69 96 ARG A N 1
ATOM 737 C CA . ARG A 1 96 ? 7.832 5.693 10.147 1.00 95.69 96 ARG A CA 1
ATOM 738 C C . ARG A 1 96 ? 6.381 5.808 9.718 1.00 95.69 96 ARG A C 1
ATOM 740 O O . ARG A 1 96 ? 5.529 5.877 10.587 1.00 95.69 96 ARG A O 1
ATOM 747 N N . ALA A 1 97 ? 6.105 5.759 8.415 1.00 96.50 97 ALA A N 1
ATOM 748 C CA . ALA A 1 97 ? 4.749 5.885 7.887 1.00 96.50 97 ALA A CA 1
ATOM 749 C C . ALA A 1 97 ? 3.821 4.791 8.407 1.00 96.50 97 ALA A C 1
ATOM 751 O O . ALA A 1 97 ? 2.739 5.101 8.896 1.00 96.50 97 ALA A O 1
ATOM 752 N N . GLY A 1 98 ? 4.278 3.537 8.402 1.00 95.62 98 GLY A N 1
ATOM 753 C CA . GLY A 1 98 ? 3.537 2.437 9.003 1.00 95.62 98 GLY A CA 1
ATOM 754 C C . GLY A 1 98 ? 3.290 2.657 10.492 1.00 95.62 98 GLY A C 1
ATOM 755 O O . GLY A 1 98 ? 2.147 2.551 10.921 1.00 95.62 98 GLY A O 1
ATOM 756 N N . ARG A 1 99 ? 4.309 3.043 11.277 1.00 94.25 99 ARG A N 1
ATOM 757 C CA . ARG A 1 99 ? 4.101 3.366 12.698 1.00 94.25 99 ARG A CA 1
ATOM 758 C C . ARG A 1 99 ? 3.059 4.469 12.883 1.00 94.25 99 ARG A C 1
ATOM 760 O O . ARG A 1 99 ? 2.124 4.265 13.648 1.00 94.25 99 ARG A O 1
ATOM 767 N N . SER A 1 100 ? 3.207 5.612 12.209 1.00 94.88 100 SER A N 1
ATOM 768 C CA . SER A 1 100 ? 2.283 6.743 12.367 1.00 94.88 100 SER A CA 1
ATOM 769 C C . SER A 1 100 ? 0.854 6.348 11.993 1.00 94.88 100 SER A C 1
ATOM 771 O O . SER A 1 100 ? -0.091 6.789 12.641 1.00 94.88 100 SER A O 1
ATOM 773 N N . LEU A 1 101 ? 0.690 5.510 10.962 1.00 96.06 101 LEU A N 1
ATOM 774 C CA . LEU A 1 101 ? -0.618 5.013 10.548 1.00 96.06 101 LEU A CA 1
ATOM 775 C C . LEU A 1 101 ? -1.227 4.098 11.614 1.00 96.06 101 LEU A C 1
ATOM 777 O O . LEU A 1 101 ? -2.364 4.319 12.013 1.00 96.06 101 LEU A O 1
ATOM 781 N N . TRP A 1 102 ? -0.477 3.114 12.113 1.00 95.19 102 TRP A N 1
ATOM 782 C CA . TRP A 1 102 ? -0.972 2.175 13.124 1.00 95.19 102 TRP A CA 1
ATOM 783 C C . TRP A 1 102 ? -1.265 2.845 14.466 1.00 95.19 102 TRP A C 1
ATOM 785 O O . TRP A 1 102 ? -2.277 2.538 15.087 1.00 95.19 102 TRP A O 1
ATOM 795 N N . GLU A 1 103 ? -0.456 3.816 14.887 1.00 93.50 103 GLU A N 1
ATOM 796 C CA . GLU A 1 103 ? -0.761 4.640 16.063 1.00 93.50 103 GLU A CA 1
ATOM 797 C C . GLU A 1 103 ? -2.056 5.438 15.878 1.00 93.50 103 GLU A C 1
ATOM 799 O O . GLU A 1 103 ? -2.869 5.513 16.797 1.00 93.50 103 GLU A O 1
ATOM 804 N N . ALA A 1 104 ? -2.284 6.004 14.689 1.00 94.88 104 ALA A N 1
ATOM 805 C CA . ALA A 1 104 ? -3.520 6.715 14.380 1.00 94.88 104 ALA A CA 1
ATOM 806 C C . ALA A 1 104 ? -4.740 5.778 14.316 1.00 94.88 104 ALA A C 1
ATOM 808 O O . ALA A 1 104 ? -5.799 6.135 14.826 1.00 94.88 104 ALA A O 1
ATOM 809 N N . ILE A 1 105 ? -4.595 4.578 13.744 1.00 96.06 105 ILE A N 1
ATOM 810 C CA . ILE A 1 105 ? -5.647 3.549 13.711 1.00 96.06 105 ILE A CA 1
ATOM 811 C C . ILE A 1 105 ? -6.021 3.131 15.134 1.00 96.06 105 ILE A C 1
ATOM 813 O O . ILE A 1 105 ? -7.200 3.127 15.478 1.00 96.06 105 ILE A O 1
ATOM 817 N N . LEU A 1 106 ? -5.030 2.827 15.979 1.00 94.25 106 LEU A N 1
ATOM 818 C CA . LEU A 1 106 ? -5.269 2.443 17.370 1.00 94.25 106 LEU A CA 1
ATOM 819 C C . LEU A 1 106 ? -5.913 3.570 18.177 1.00 94.25 106 LEU A C 1
ATOM 821 O O . LEU A 1 106 ? -6.811 3.307 18.970 1.00 94.25 106 LEU A O 1
ATOM 825 N N . PHE A 1 107 ? -5.504 4.818 17.946 1.00 94.69 107 PHE A N 1
ATOM 826 C CA . PHE A 1 107 ? -6.158 5.973 18.553 1.00 94.69 107 PHE A CA 1
ATOM 827 C C . PHE A 1 107 ? -7.638 6.053 18.150 1.00 94.69 107 PHE A C 1
ATOM 829 O O . PHE A 1 107 ? -8.506 6.166 19.009 1.00 94.69 107 PHE A O 1
ATOM 836 N N . VAL A 1 108 ? -7.954 5.935 16.855 1.00 95.81 108 VAL A N 1
ATOM 837 C CA . VAL A 1 108 ? -9.351 5.942 16.382 1.00 95.81 108 VAL A CA 1
ATOM 838 C C . VAL A 1 108 ? -10.142 4.775 16.975 1.00 95.81 108 VAL A C 1
ATOM 840 O O . VAL A 1 108 ? -11.275 4.977 17.404 1.00 95.81 108 VAL A O 1
ATOM 843 N N . ARG A 1 109 ? -9.549 3.579 17.064 1.00 95.62 109 ARG A N 1
ATOM 844 C CA . ARG A 1 109 ? -10.182 2.411 17.690 1.00 95.62 109 ARG A CA 1
ATOM 845 C C . ARG A 1 109 ? -10.525 2.660 19.161 1.00 95.62 109 ARG A C 1
ATOM 847 O O . ARG A 1 109 ? -11.647 2.377 19.560 1.00 95.62 109 ARG A O 1
ATOM 854 N N . GLN A 1 110 ? -9.611 3.249 19.935 1.00 95.38 110 GLN A N 1
ATOM 855 C CA . GLN A 1 110 ? -9.850 3.607 21.342 1.00 95.38 110 GLN A CA 1
ATOM 856 C C . GLN A 1 110 ? -10.984 4.626 21.503 1.00 95.38 110 GLN A C 1
ATOM 858 O O . GLN A 1 110 ? -11.781 4.533 22.438 1.00 95.38 110 GLN A O 1
ATOM 863 N N . GLU A 1 111 ? -11.075 5.597 20.595 1.00 96.50 111 GLU A N 1
ATOM 864 C CA . GLU A 1 111 ? -12.160 6.581 20.611 1.00 96.50 111 GLU A CA 1
ATOM 865 C C . GLU A 1 111 ? -13.510 5.957 20.237 1.00 96.50 111 GLU A C 1
ATOM 867 O O . GLU A 1 111 ? -14.530 6.309 20.829 1.00 96.50 111 GLU A O 1
ATOM 872 N N . LEU A 1 112 ? -13.524 4.982 19.324 1.00 96.06 112 LEU A N 1
ATOM 873 C CA . LEU A 1 112 ? -14.725 4.203 19.026 1.00 96.06 112 LEU A CA 1
ATOM 874 C C . LEU A 1 112 ? -15.124 3.299 20.195 1.00 96.06 112 LEU A C 1
ATOM 876 O O . LEU A 1 112 ? -16.297 3.276 20.534 1.00 96.06 112 LEU A O 1
ATOM 880 N N . ASP A 1 113 ? -14.181 2.642 20.873 1.00 95.88 113 ASP A N 1
ATOM 881 C CA . ASP A 1 113 ? -14.481 1.825 22.061 1.00 95.88 113 ASP A CA 1
ATOM 882 C C . ASP A 1 113 ? -15.105 2.670 23.187 1.00 95.88 113 ASP A C 1
ATOM 884 O O . ASP A 1 113 ? -16.032 2.241 23.874 1.00 95.88 113 ASP A O 1
ATOM 888 N N . ALA A 1 114 ? -14.638 3.909 23.371 1.00 96.12 114 ALA A N 1
ATOM 889 C CA . ALA A 1 114 ? -15.256 4.838 24.314 1.00 96.12 114 ALA A CA 1
ATOM 890 C C . ALA A 1 114 ? -16.666 5.265 23.874 1.00 96.12 114 ALA A C 1
ATOM 892 O O . ALA A 1 114 ? -17.550 5.449 24.715 1.00 96.12 114 ALA A O 1
ATOM 893 N N . TRP A 1 115 ? -16.880 5.440 22.568 1.00 96.19 115 TRP A N 1
ATOM 894 C CA . TRP A 1 115 ? -18.193 5.759 22.014 1.00 96.19 115 TRP A CA 1
ATOM 895 C C . TRP A 1 115 ? -19.177 4.599 22.203 1.00 96.19 115 TRP A C 1
ATOM 897 O O . TRP A 1 115 ? -20.290 4.832 22.666 1.00 96.19 115 TRP A O 1
ATOM 907 N N . GLU A 1 116 ? -18.759 3.365 21.931 1.00 95.44 116 GLU A N 1
ATOM 908 C CA . GLU A 1 116 ? -19.546 2.146 22.145 1.00 95.44 116 GLU A CA 1
ATOM 909 C C . GLU A 1 116 ? -20.013 2.006 23.588 1.00 95.44 116 GLU A C 1
ATOM 911 O O . GLU A 1 116 ? -21.201 1.834 23.842 1.00 95.44 116 GLU A O 1
ATOM 916 N N . GLN A 1 117 ? -19.096 2.162 24.548 1.00 95.75 117 GLN A N 1
ATOM 917 C CA . GLN A 1 117 ? -19.428 2.099 25.973 1.00 95.75 117 GLN A CA 1
ATOM 918 C C . GLN A 1 117 ? -20.480 3.139 26.372 1.00 95.75 117 GLN A C 1
ATOM 920 O O . GLN A 1 117 ? -21.299 2.887 27.252 1.00 95.75 117 GLN A O 1
ATOM 925 N N . ALA A 1 118 ? -20.464 4.313 25.737 1.00 95.69 118 ALA A N 1
ATOM 926 C CA . ALA A 1 118 ? -21.429 5.372 26.008 1.00 95.69 118 ALA A CA 1
ATOM 927 C C . ALA A 1 118 ? -22.806 5.138 25.357 1.00 95.69 118 ALA A C 1
ATOM 929 O O . ALA A 1 118 ? -23.773 5.766 25.786 1.00 95.69 118 ALA A O 1
ATOM 930 N N . HIS A 1 119 ? -22.898 4.276 24.338 1.00 94.88 119 HIS A N 1
ATOM 931 C CA . HIS A 1 119 ? -24.119 4.058 23.549 1.00 94.88 119 HIS A CA 1
ATOM 932 C C . HIS A 1 119 ? -24.659 2.620 23.614 1.00 94.88 119 HIS A C 1
ATOM 934 O O . HIS A 1 119 ? -25.735 2.380 23.077 1.00 94.88 119 HIS A O 1
ATOM 940 N N . ASP A 1 120 ? -23.963 1.704 24.297 1.00 94.50 120 ASP A N 1
ATOM 941 C CA . ASP A 1 120 ? -24.310 0.278 24.410 1.00 94.50 120 ASP A CA 1
ATOM 942 C C . ASP A 1 120 ? -24.507 -0.374 23.029 1.00 94.50 120 ASP A C 1
ATOM 944 O O . ASP A 1 120 ? -25.575 -0.863 22.676 1.00 94.50 120 ASP A O 1
ATOM 948 N N . THR A 1 121 ? -23.481 -0.266 22.185 1.00 95.00 121 THR A N 1
ATOM 949 C CA . THR A 1 121 ? -23.501 -0.646 20.762 1.00 95.00 121 THR A CA 1
ATOM 950 C C . THR A 1 121 ? -22.158 -1.277 20.391 1.00 95.00 121 THR A C 1
ATOM 952 O O . THR A 1 121 ? -21.140 -0.820 20.905 1.00 95.00 121 THR A O 1
ATOM 955 N N . ASP A 1 122 ? -22.118 -2.274 19.499 1.00 95.25 122 ASP A N 1
ATOM 956 C CA . ASP A 1 122 ? -20.858 -2.808 18.947 1.00 95.25 122 ASP A CA 1
ATOM 957 C C . ASP A 1 122 ? -20.488 -2.083 17.648 1.00 95.25 122 ASP A C 1
ATOM 959 O O . ASP A 1 122 ? -21.308 -1.985 16.733 1.00 95.25 122 ASP A O 1
ATOM 963 N N . VAL A 1 123 ? -19.252 -1.587 17.542 1.00 96.25 123 VAL A N 1
ATOM 964 C CA . VAL A 1 123 ? -18.714 -0.958 16.332 1.00 96.25 123 VAL A CA 1
ATOM 965 C C . VAL A 1 123 ? -17.472 -1.719 15.882 1.00 96.25 123 VAL A C 1
ATOM 967 O O . VAL A 1 123 ? -16.466 -1.781 16.582 1.00 96.25 123 VAL A O 1
ATOM 970 N N . GLN A 1 124 ? -17.472 -2.221 14.653 1.00 95.88 124 GLN A N 1
ATOM 971 C CA . GLN A 1 124 ? -16.311 -2.882 14.053 1.00 95.88 124 GLN A CA 1
ATOM 972 C C . GLN A 1 124 ? -15.720 -2.003 12.953 1.00 95.88 124 GLN A C 1
ATOM 974 O O . GLN A 1 124 ? -16.446 -1.359 12.183 1.00 95.88 124 GLN A O 1
ATOM 979 N N . LEU A 1 125 ? -14.388 -1.984 12.880 1.00 95.31 125 LEU A N 1
ATOM 980 C CA . LEU A 1 125 ? -13.647 -1.316 11.811 1.00 95.31 125 LEU A CA 1
ATOM 981 C C . LEU A 1 125 ? -13.136 -2.347 10.811 1.00 95.31 125 LEU A C 1
ATOM 983 O O . LEU A 1 125 ? -12.023 -2.845 10.946 1.00 95.31 125 LEU A O 1
ATOM 987 N N . ALA A 1 126 ? -13.914 -2.646 9.778 1.00 96.62 126 ALA A N 1
ATOM 988 C CA . ALA A 1 126 ? -13.494 -3.604 8.767 1.00 96.62 126 ALA A CA 1
ATOM 989 C C . ALA A 1 126 ? -12.501 -2.964 7.780 1.00 96.62 126 ALA A C 1
ATOM 991 O O . ALA A 1 126 ? -12.798 -1.950 7.145 1.00 96.62 126 ALA A O 1
ATOM 992 N N . GLY A 1 127 ? -11.316 -3.560 7.630 1.00 96.19 127 GLY A N 1
ATOM 993 C CA . GLY A 1 127 ? -10.270 -3.115 6.712 1.00 96.19 127 GLY A CA 1
ATOM 994 C C . GLY A 1 127 ? -10.743 -3.148 5.262 1.00 96.19 127 GLY A C 1
ATOM 995 O O . GLY A 1 127 ? -11.121 -4.202 4.751 1.00 96.19 127 GLY A O 1
ATOM 996 N N . PHE A 1 128 ? -10.704 -1.998 4.588 1.00 94.69 128 PHE A N 1
ATOM 997 C CA . PHE A 1 128 ? -11.162 -1.867 3.208 1.00 94.69 128 PHE A CA 1
ATOM 998 C C . PHE A 1 128 ? -9.987 -1.720 2.241 1.00 94.69 128 PHE A C 1
ATOM 1000 O O . PHE A 1 128 ? -9.744 -2.608 1.425 1.00 94.69 128 PHE A O 1
ATOM 1007 N N . SER A 1 129 ? -9.207 -0.646 2.358 1.00 95.88 129 SER A N 1
ATOM 1008 C CA . SER A 1 129 ? -8.094 -0.384 1.443 1.00 95.88 129 SER A CA 1
ATOM 1009 C C . SER A 1 129 ? -6.896 0.257 2.145 1.00 95.88 129 SER A C 1
ATOM 1011 O O . SER A 1 129 ? -6.975 0.729 3.282 1.00 95.88 129 SER A O 1
ATOM 1013 N N . THR A 1 130 ? -5.748 0.247 1.473 1.00 97.62 130 THR A N 1
ATOM 1014 C CA . THR A 1 130 ? -4.587 1.061 1.835 1.00 97.62 130 THR A CA 1
ATOM 1015 C C . THR A 1 130 ? -4.035 1.759 0.600 1.00 97.62 130 THR A C 1
ATOM 1017 O O . THR A 1 130 ? -3.832 1.149 -0.455 1.00 97.62 130 THR A O 1
ATOM 1020 N N . HIS A 1 131 ? -3.770 3.055 0.739 1.00 98.00 131 HIS A N 1
ATOM 1021 C CA . HIS A 1 131 ? -3.167 3.895 -0.283 1.00 98.00 131 HIS A CA 1
ATOM 1022 C C . HIS A 1 131 ? -1.741 4.270 0.112 1.00 98.00 131 HIS A C 1
ATOM 1024 O O . HIS A 1 131 ? -1.491 4.783 1.201 1.00 98.00 131 HIS A O 1
ATOM 1030 N N . TYR A 1 132 ? -0.805 4.074 -0.808 1.00 98.62 132 TYR A N 1
ATOM 1031 C CA . TYR A 1 132 ? 0.599 4.433 -0.660 1.00 98.62 132 TYR A CA 1
ATOM 1032 C C . TYR A 1 132 ? 0.904 5.585 -1.611 1.00 98.62 132 TYR A C 1
ATOM 1034 O O . TYR A 1 132 ? 0.840 5.439 -2.830 1.00 98.62 132 TYR A O 1
ATOM 1042 N N . ASN A 1 133 ? 1.233 6.744 -1.058 1.00 98.31 133 ASN A N 1
ATOM 1043 C CA . ASN A 1 133 ? 1.465 7.974 -1.797 1.00 98.31 133 ASN A CA 1
ATOM 1044 C C . ASN A 1 133 ? 2.961 8.295 -1.828 1.00 98.31 133 ASN A C 1
ATOM 1046 O O . ASN A 1 133 ? 3.605 8.313 -0.783 1.00 98.31 133 ASN A O 1
ATOM 1050 N N . ILE A 1 134 ? 3.510 8.569 -3.015 1.00 98.19 134 ILE A N 1
ATOM 1051 C CA . ILE A 1 134 ? 4.925 8.902 -3.222 1.00 98.19 134 ILE A CA 1
ATOM 1052 C C . ILE A 1 134 ? 5.013 10.165 -4.069 1.00 98.19 134 ILE A C 1
ATOM 1054 O O . ILE A 1 134 ? 4.493 10.204 -5.186 1.00 98.19 134 ILE A O 1
ATOM 1058 N N . SER A 1 135 ? 5.690 11.190 -3.554 1.00 96.88 135 SER A N 1
ATOM 1059 C CA . SER A 1 135 ? 5.881 12.463 -4.251 1.00 96.88 135 SER A CA 1
ATOM 1060 C C . SER A 1 135 ? 6.529 12.270 -5.625 1.00 96.88 135 SER A C 1
ATOM 1062 O O . SER A 1 135 ? 7.554 11.595 -5.754 1.00 96.88 135 SER A O 1
ATOM 1064 N N . PHE A 1 136 ? 5.963 12.917 -6.637 1.00 95.06 136 PHE A N 1
ATOM 1065 C CA . PHE A 1 136 ? 6.509 13.017 -7.982 1.00 95.06 136 PHE A CA 1
ATOM 1066 C C . PHE A 1 136 ? 7.203 14.371 -8.135 1.00 95.06 136 PHE A C 1
ATOM 1068 O O . PHE A 1 136 ? 6.566 15.423 -8.185 1.00 95.06 136 PHE A O 1
ATOM 1075 N N . GLU A 1 137 ? 8.531 14.332 -8.185 1.00 91.06 137 GLU A N 1
ATOM 1076 C CA . GLU A 1 137 ? 9.374 15.525 -8.049 1.00 91.06 137 GLU A CA 1
ATOM 1077 C C . GLU A 1 137 ? 10.058 15.943 -9.350 1.00 91.06 137 GLU A C 1
ATOM 1079 O O . GLU A 1 137 ? 10.859 16.873 -9.341 1.00 91.06 137 GLU A O 1
ATOM 1084 N N . LEU A 1 138 ? 9.765 15.273 -10.470 1.00 90.44 138 LEU A N 1
ATOM 1085 C CA . LEU A 1 138 ? 10.418 15.584 -11.737 1.00 90.44 138 LEU A CA 1
ATOM 1086 C C . LEU A 1 138 ? 9.991 16.986 -12.216 1.00 90.44 138 LEU A C 1
ATOM 1088 O O . LEU A 1 138 ? 8.795 17.204 -12.465 1.00 90.44 138 LEU A O 1
ATOM 1092 N N . PRO A 1 139 ? 10.923 17.949 -12.359 1.00 88.88 139 PRO A N 1
ATOM 1093 C CA . PRO A 1 139 ? 10.594 19.301 -12.794 1.00 88.88 139 PRO A CA 1
ATOM 1094 C C . PRO A 1 139 ? 9.912 19.308 -14.164 1.00 88.88 139 PRO A C 1
ATOM 1096 O O . PRO A 1 139 ? 10.243 18.513 -15.039 1.00 88.88 139 PRO A O 1
ATOM 1099 N N . ARG A 1 140 ? 8.960 20.225 -14.387 1.00 87.31 140 ARG A N 1
ATOM 1100 C CA . ARG A 1 140 ? 8.169 20.264 -15.637 1.00 87.31 140 ARG A CA 1
ATOM 1101 C C . ARG A 1 140 ? 9.031 20.375 -16.901 1.00 87.31 140 ARG A C 1
ATOM 1103 O O . ARG A 1 140 ? 8.661 19.826 -17.928 1.00 87.31 140 ARG A O 1
ATOM 1110 N N . ASN A 1 141 ? 10.166 21.065 -16.822 1.00 88.12 141 ASN A N 1
ATOM 1111 C CA . ASN A 1 141 ? 11.132 21.202 -17.915 1.00 88.12 141 ASN A CA 1
ATOM 1112 C C . ASN A 1 141 ? 11.903 19.905 -18.221 1.00 88.12 141 ASN A C 1
ATOM 1114 O O . ASN A 1 141 ? 12.450 19.788 -19.310 1.00 88.12 141 ASN A O 1
ATOM 1118 N N . GLU A 1 142 ? 11.934 18.941 -17.298 1.00 88.56 142 GLU A N 1
ATOM 1119 C CA . GLU A 1 142 ? 12.597 17.638 -17.465 1.00 88.56 142 GLU A CA 1
ATOM 1120 C C . GLU A 1 142 ? 11.629 16.505 -17.844 1.00 88.56 142 GLU A C 1
ATOM 1122 O O . GLU A 1 142 ? 12.071 15.408 -18.189 1.00 88.56 142 GLU A O 1
ATOM 1127 N N . GLN A 1 143 ? 10.313 16.747 -17.779 1.00 90.31 143 GLN A N 1
ATOM 1128 C CA . GLN A 1 143 ? 9.297 15.736 -18.100 1.00 90.31 143 GLN A CA 1
ATOM 1129 C C . GLN A 1 143 ? 9.207 15.447 -19.606 1.00 90.31 143 GLN A C 1
ATOM 1131 O O . GLN A 1 143 ? 8.925 14.317 -20.001 1.00 90.31 143 GLN A O 1
ATOM 1136 N N . GLY A 1 144 ? 9.450 16.448 -20.460 1.00 88.62 144 GLY A N 1
ATOM 1137 C CA . GLY A 1 144 ? 9.317 16.293 -21.912 1.00 88.62 144 GLY A CA 1
ATOM 1138 C C . GLY A 1 144 ? 7.968 15.674 -22.316 1.00 88.62 144 GLY A C 1
ATOM 1139 O O . GLY A 1 144 ? 6.939 15.955 -21.703 1.00 88.62 144 GLY A O 1
ATOM 1140 N N . THR A 1 145 ? 7.978 14.821 -23.342 1.00 90.19 145 THR A N 1
ATOM 1141 C CA . THR A 1 145 ? 6.796 14.073 -23.818 1.00 90.19 145 THR A CA 1
ATOM 1142 C C . THR A 1 145 ? 6.748 12.621 -23.338 1.00 90.19 145 THR A C 1
ATOM 1144 O O . THR A 1 145 ? 5.757 11.940 -23.591 1.00 90.19 145 THR A O 1
ATOM 1147 N N . THR A 1 146 ? 7.809 12.133 -22.690 1.00 93.31 146 THR A N 1
ATOM 1148 C CA . THR A 1 146 ? 7.995 10.711 -22.343 1.00 93.31 146 THR A CA 1
ATOM 1149 C C . THR A 1 146 ? 8.165 10.455 -20.848 1.00 93.31 146 THR A C 1
ATOM 1151 O O . THR A 1 146 ? 8.259 9.300 -20.438 1.00 93.31 146 THR A O 1
ATOM 1154 N N . ARG A 1 147 ? 8.209 11.505 -20.015 1.00 96.31 147 ARG A N 1
ATOM 1155 C CA . ARG A 1 147 ? 8.405 11.392 -18.563 1.00 96.31 147 ARG A CA 1
ATOM 1156 C C . ARG A 1 147 ? 7.308 12.097 -17.757 1.00 96.31 147 ARG A C 1
ATOM 1158 O O . ARG A 1 147 ? 7.585 12.742 -16.743 1.00 96.31 147 ARG A O 1
ATOM 1165 N N . THR A 1 148 ? 6.051 11.991 -18.192 1.00 94.81 148 THR A N 1
ATOM 1166 C CA . THR A 1 148 ? 4.901 12.539 -17.446 1.00 94.81 148 THR A CA 1
ATOM 1167 C C . THR A 1 148 ? 4.470 11.632 -16.289 1.00 94.81 148 THR A C 1
ATOM 1169 O O . THR A 1 148 ? 4.759 10.435 -16.268 1.00 94.81 148 THR A O 1
ATOM 1172 N N . VAL A 1 149 ? 3.738 12.180 -15.312 1.00 95.31 149 VAL A N 1
ATOM 1173 C CA . VAL A 1 149 ? 3.220 11.398 -14.172 1.00 95.31 149 VAL A CA 1
ATOM 1174 C C . VAL A 1 149 ? 2.217 10.325 -14.625 1.00 95.31 149 VAL A C 1
ATOM 1176 O O . VAL A 1 149 ? 2.154 9.242 -14.047 1.00 95.31 149 VAL A O 1
ATOM 1179 N N . GLU A 1 150 ? 1.464 10.583 -15.695 1.00 95.06 150 GLU A N 1
ATOM 1180 C CA . GLU A 1 150 ? 0.535 9.627 -16.295 1.00 95.06 150 GLU A CA 1
ATOM 1181 C C . GLU A 1 150 ? 1.263 8.447 -16.954 1.00 95.06 150 GLU A C 1
ATOM 1183 O O . GLU A 1 150 ? 0.852 7.299 -16.766 1.00 95.06 150 GLU A O 1
ATOM 1188 N N . GLN A 1 151 ? 2.355 8.710 -17.682 1.00 96.31 151 GLN A N 1
ATOM 1189 C CA . GLN A 1 151 ? 3.193 7.659 -18.273 1.00 96.31 151 GLN A CA 1
ATOM 1190 C C . GLN A 1 151 ? 3.896 6.843 -17.189 1.00 96.31 151 GLN A C 1
ATOM 1192 O O . GLN A 1 151 ? 3.896 5.615 -17.251 1.00 96.31 151 GLN A O 1
ATOM 1197 N N . LEU A 1 152 ? 4.397 7.509 -16.142 1.00 97.88 152 LEU A N 1
ATOM 1198 C CA . LEU A 1 152 ? 4.973 6.837 -14.980 1.00 97.88 152 LEU A CA 1
ATOM 1199 C C . LEU A 1 152 ? 3.967 5.878 -14.335 1.00 97.88 152 LEU A C 1
ATOM 1201 O O . LEU A 1 152 ? 4.304 4.730 -14.060 1.00 97.88 152 LEU A O 1
ATOM 1205 N N . ALA A 1 153 ? 2.725 6.323 -14.116 1.00 97.94 153 ALA A N 1
ATOM 1206 C CA . ALA A 1 153 ? 1.679 5.477 -13.549 1.00 97.94 153 ALA A CA 1
ATOM 1207 C C . ALA A 1 153 ? 1.394 4.248 -14.429 1.00 97.94 153 ALA A C 1
ATOM 1209 O O . ALA A 1 153 ? 1.242 3.140 -13.912 1.00 97.94 153 ALA A O 1
ATOM 1210 N N . TYR A 1 154 ? 1.356 4.420 -15.753 1.00 97.88 154 TYR A N 1
ATOM 1211 C CA . TYR A 1 154 ? 1.146 3.309 -16.682 1.00 97.88 154 TYR A CA 1
ATOM 1212 C C . TYR A 1 154 ? 2.291 2.290 -16.645 1.00 97.88 154 TYR A C 1
ATOM 1214 O O . TYR A 1 154 ? 2.046 1.091 -16.490 1.00 97.88 154 TYR A O 1
ATOM 1222 N N . LEU A 1 155 ? 3.541 2.757 -16.716 1.00 98.56 155 LEU A N 1
ATOM 1223 C CA . LEU A 1 155 ? 4.723 1.900 -16.624 1.00 98.56 155 LEU A CA 1
ATOM 1224 C C . LEU A 1 155 ? 4.759 1.143 -15.290 1.00 98.56 155 LEU A C 1
ATOM 1226 O O . LEU A 1 155 ? 4.903 -0.076 -15.266 1.00 98.56 155 LEU A O 1
ATOM 1230 N N . LEU A 1 156 ? 4.538 1.843 -14.175 1.00 98.75 156 LEU A N 1
ATOM 1231 C CA . LEU A 1 156 ? 4.503 1.235 -12.845 1.00 98.75 156 LEU A CA 1
ATOM 1232 C C . LEU A 1 156 ? 3.400 0.181 -12.695 1.00 98.75 156 LEU A C 1
ATOM 1234 O O . LEU A 1 156 ? 3.583 -0.769 -11.938 1.00 98.75 156 LEU A O 1
ATOM 1238 N N . THR A 1 157 ? 2.299 0.285 -13.443 1.00 98.56 157 THR A N 1
ATOM 1239 C CA . THR A 1 157 ? 1.242 -0.744 -13.458 1.00 98.56 157 THR A CA 1
ATOM 1240 C C . THR A 1 157 ? 1.731 -2.076 -14.034 1.00 98.56 157 THR A C 1
ATOM 1242 O O . THR A 1 157 ? 1.141 -3.111 -13.757 1.00 98.56 157 THR A O 1
ATOM 1245 N N . HIS A 1 158 ? 2.830 -2.093 -14.786 1.00 98.50 158 HIS A N 1
ATOM 1246 C CA . HIS A 1 158 ? 3.429 -3.327 -15.304 1.00 98.50 158 HIS A CA 1
ATOM 1247 C C . HIS A 1 158 ? 4.545 -3.878 -14.408 1.00 98.50 158 HIS A C 1
ATOM 1249 O O . HIS A 1 158 ? 4.972 -5.012 -14.597 1.00 98.50 158 HIS A O 1
ATOM 1255 N N . ILE A 1 159 ? 5.000 -3.098 -13.421 1.00 98.69 159 ILE A N 1
ATOM 1256 C CA . ILE A 1 159 ? 6.127 -3.449 -12.546 1.00 98.69 159 ILE A CA 1
ATOM 1257 C C . ILE A 1 159 ? 5.641 -3.793 -11.130 1.00 98.69 159 ILE A C 1
ATOM 1259 O O . ILE A 1 159 ? 6.039 -4.800 -10.553 1.00 98.69 159 ILE A O 1
ATOM 1263 N N . LEU A 1 160 ? 4.790 -2.948 -10.546 1.00 98.69 160 LEU A N 1
ATOM 1264 C CA . LEU A 1 160 ? 4.418 -3.017 -9.131 1.00 98.69 160 LEU A CA 1
ATOM 1265 C C . LEU A 1 160 ? 3.436 -4.128 -8.741 1.00 98.69 160 LEU A C 1
ATOM 1267 O O . LEU A 1 160 ? 3.594 -4.629 -7.626 1.00 98.69 160 LEU A O 1
ATOM 1271 N N . PRO A 1 161 ? 2.424 -4.512 -9.549 1.00 98.69 161 PRO A N 1
ATOM 1272 C CA . PRO A 1 161 ? 1.340 -5.338 -9.028 1.00 98.69 161 PRO A CA 1
ATOM 1273 C C . PRO A 1 161 ? 1.794 -6.653 -8.409 1.00 98.69 161 PRO A C 1
ATOM 1275 O O . PRO A 1 161 ? 1.381 -6.942 -7.298 1.00 98.69 161 PRO A O 1
ATOM 1278 N N . VAL A 1 162 ? 2.680 -7.418 -9.052 1.00 98.56 162 VAL A N 1
ATOM 1279 C CA . VAL A 1 162 ? 3.023 -8.765 -8.560 1.00 98.56 162 VAL A CA 1
ATOM 1280 C C . VAL A 1 162 ? 3.792 -8.728 -7.224 1.00 98.56 162 VAL A C 1
ATOM 1282 O O . VAL A 1 162 ? 3.398 -9.442 -6.302 1.00 98.56 162 VAL A O 1
ATOM 1285 N N . PRO A 1 163 ? 4.820 -7.873 -7.025 1.00 98.69 163 PRO A N 1
ATOM 1286 C CA . PRO A 1 163 ? 5.409 -7.678 -5.697 1.00 98.69 163 PRO A CA 1
ATOM 1287 C C . PRO A 1 163 ? 4.420 -7.170 -4.641 1.00 98.69 163 PRO A C 1
ATOM 1289 O O . PRO A 1 163 ? 4.480 -7.612 -3.496 1.00 98.69 163 PRO A O 1
ATOM 1292 N N . VAL A 1 164 ? 3.517 -6.253 -5.009 1.00 98.81 164 VAL A N 1
ATOM 1293 C CA . VAL A 1 164 ? 2.514 -5.705 -4.079 1.00 98.81 164 VAL A CA 1
ATOM 1294 C C . VAL A 1 164 ? 1.471 -6.761 -3.711 1.00 98.81 164 VAL A C 1
ATOM 1296 O O . VAL A 1 164 ? 1.096 -6.845 -2.548 1.00 98.81 164 VAL A O 1
ATOM 1299 N N . MET A 1 165 ? 1.060 -7.620 -4.646 1.00 98.62 165 MET A N 1
ATOM 1300 C CA . MET A 1 165 ? 0.161 -8.746 -4.383 1.00 98.62 165 MET A CA 1
ATOM 1301 C C . MET A 1 165 ? 0.714 -9.635 -3.266 1.00 98.62 165 MET A C 1
ATOM 1303 O O . MET A 1 165 ? 0.021 -9.882 -2.287 1.00 98.62 165 MET A O 1
ATOM 1307 N N . LEU A 1 166 ? 1.985 -10.041 -3.354 1.00 98.38 166 LEU A N 1
ATOM 1308 C CA . LEU A 1 166 ? 2.595 -10.903 -2.335 1.00 98.38 166 LEU A CA 1
ATOM 1309 C C . LEU A 1 166 ? 2.816 -10.227 -0.983 1.00 98.38 166 LEU A C 1
ATOM 1311 O O . LEU A 1 166 ? 2.967 -10.934 0.011 1.00 98.38 166 LEU A O 1
ATOM 1315 N N . LEU A 1 167 ? 2.868 -8.900 -0.912 1.00 98.50 167 LEU A N 1
ATOM 1316 C CA . LEU A 1 167 ? 3.099 -8.206 0.355 1.00 98.50 167 LEU A CA 1
ATOM 1317 C C . LEU A 1 167 ? 1.820 -7.653 0.992 1.00 98.50 167 LEU A C 1
ATOM 1319 O O . LEU A 1 167 ? 1.798 -7.508 2.207 1.00 98.50 167 LEU A O 1
ATOM 1323 N N . ALA A 1 168 ? 0.773 -7.370 0.214 1.00 97.75 168 ALA A N 1
ATOM 1324 C CA . ALA A 1 168 ? -0.411 -6.661 0.704 1.00 97.75 168 ALA A CA 1
ATOM 1325 C C . ALA A 1 168 ? -1.748 -7.344 0.406 1.00 97.75 168 ALA A C 1
ATOM 1327 O O . ALA A 1 168 ? -2.702 -7.138 1.156 1.00 97.75 168 ALA A O 1
ATOM 1328 N N . ALA A 1 169 ? -1.843 -8.110 -0.683 1.00 97.69 169 ALA A N 1
ATOM 1329 C CA . ALA A 1 169 ? -3.109 -8.680 -1.129 1.00 97.69 169 ALA A CA 1
ATOM 1330 C C . ALA A 1 169 ? -3.433 -9.996 -0.415 1.00 97.69 169 ALA A C 1
ATOM 1332 O O . ALA A 1 169 ? -2.568 -10.645 0.162 1.00 97.69 169 ALA A O 1
ATOM 1333 N N . ASN A 1 170 ? -4.696 -10.397 -0.488 1.00 96.94 170 ASN A N 1
ATOM 1334 C CA . ASN A 1 170 ? -5.234 -11.631 0.071 1.00 96.94 170 ASN A CA 1
ATOM 1335 C C . ASN A 1 170 ? -6.086 -12.364 -0.985 1.00 96.94 170 ASN A C 1
ATOM 1337 O O . ASN A 1 170 ? -6.282 -11.872 -2.099 1.00 96.94 170 ASN A O 1
ATOM 1341 N N . ARG A 1 171 ? -6.627 -13.535 -0.633 1.00 96.88 171 ARG A N 1
ATOM 1342 C CA . ARG A 1 171 ? -7.414 -14.383 -1.550 1.00 96.88 171 ARG A CA 1
ATOM 1343 C C . ARG A 1 171 ? -8.681 -13.732 -2.114 1.00 96.88 171 ARG A C 1
ATOM 1345 O O . ARG A 1 171 ? -9.158 -14.143 -3.167 1.00 96.88 171 ARG A O 1
ATOM 1352 N N . ARG A 1 172 ? -9.214 -12.707 -1.443 1.00 96.75 172 ARG A N 1
ATOM 1353 C CA . ARG A 1 172 ? -10.405 -11.944 -1.854 1.00 96.75 172 ARG A CA 1
ATOM 1354 C C . ARG A 1 172 ? -10.072 -10.609 -2.526 1.00 96.75 172 ARG A C 1
ATOM 1356 O O . ARG A 1 172 ? -10.991 -9.862 -2.862 1.00 96.75 172 ARG A O 1
ATOM 1363 N N . SER A 1 173 ? -8.790 -10.296 -2.721 1.00 97.19 173 SER A N 1
ATOM 1364 C CA . SER A 1 173 ? -8.379 -9.053 -3.368 1.00 97.19 173 SER A CA 1
ATOM 1365 C C . SER A 1 173 ? -8.842 -8.969 -4.813 1.00 97.19 173 SER A C 1
ATOM 1367 O O . SER A 1 173 ? -8.955 -9.964 -5.527 1.00 97.19 173 SER A O 1
ATOM 1369 N N . THR A 1 174 ? -9.116 -7.742 -5.251 1.00 94.94 174 THR A N 1
ATOM 1370 C CA . THR A 1 174 ? -9.687 -7.492 -6.581 1.00 94.94 174 THR A CA 1
ATOM 1371 C C . THR A 1 174 ? -8.680 -6.913 -7.563 1.00 94.94 174 THR A C 1
ATOM 1373 O O . THR A 1 174 ? -8.813 -7.125 -8.769 1.00 94.94 174 THR A O 1
ATOM 1376 N N . GLY A 1 175 ? -7.657 -6.206 -7.090 1.00 96.75 175 GLY A N 1
ATOM 1377 C CA . GLY A 1 175 ? -6.654 -5.608 -7.958 1.00 96.75 175 GLY A CA 1
ATOM 1378 C C . GLY A 1 175 ? -5.696 -4.680 -7.229 1.00 96.75 175 GLY A C 1
ATOM 1379 O O . GLY A 1 175 ? -5.943 -4.277 -6.097 1.00 96.75 175 GLY A O 1
ATOM 1380 N N . ILE A 1 176 ? -4.621 -4.308 -7.922 1.00 98.31 176 ILE A N 1
ATOM 1381 C CA . ILE A 1 176 ? -3.680 -3.274 -7.477 1.00 98.31 176 ILE A CA 1
ATOM 1382 C C . ILE A 1 176 ? -3.836 -2.051 -8.381 1.00 98.31 176 ILE A C 1
ATOM 1384 O O . ILE A 1 176 ? -3.771 -2.164 -9.608 1.00 98.31 176 ILE A O 1
ATOM 1388 N N . GLY A 1 177 ? -4.065 -0.881 -7.792 1.00 97.88 177 GLY A N 1
ATOM 1389 C CA . GLY A 1 177 ? -4.230 0.372 -8.529 1.00 97.88 177 GLY A CA 1
ATOM 1390 C C . GLY A 1 177 ? -2.949 1.196 -8.560 1.00 97.88 177 GLY A C 1
ATOM 1391 O O . GLY A 1 177 ? -2.193 1.207 -7.593 1.00 97.88 177 GLY A O 1
ATOM 1392 N N . VAL A 1 178 ? -2.724 1.923 -9.655 1.00 98.38 178 VAL A N 1
ATOM 1393 C CA . VAL A 1 178 ? -1.646 2.914 -9.785 1.00 98.38 178 VAL A CA 1
ATOM 1394 C C . VAL A 1 178 ? -2.218 4.186 -10.403 1.00 98.38 178 VAL A C 1
ATOM 1396 O O . VAL A 1 178 ? -2.703 4.201 -11.538 1.00 98.38 178 VAL A O 1
ATOM 1399 N N . ARG A 1 179 ? -2.204 5.278 -9.640 1.00 97.06 179 ARG A N 1
ATOM 1400 C CA . ARG A 1 179 ? -2.969 6.493 -9.930 1.00 97.06 179 ARG A CA 1
ATOM 1401 C C . ARG A 1 179 ? -2.051 7.719 -9.966 1.00 97.06 179 ARG A C 1
ATOM 1403 O O . ARG A 1 179 ? -1.361 7.994 -8.983 1.00 97.06 179 ARG A O 1
ATOM 1410 N N . PRO A 1 180 ? -2.045 8.498 -11.062 1.00 96.12 180 PRO A N 1
ATOM 1411 C CA . PRO A 1 180 ? -1.382 9.791 -11.083 1.00 96.12 180 PRO A CA 1
ATOM 1412 C C . PRO A 1 180 ? -2.227 10.828 -10.332 1.00 96.12 180 PRO A C 1
ATOM 1414 O O . PRO A 1 180 ? -3.445 10.939 -10.521 1.00 96.12 180 PRO A O 1
ATOM 1417 N N . ARG A 1 181 ? -1.573 11.618 -9.479 1.00 92.81 181 ARG A N 1
ATOM 1418 C CA . ARG A 1 181 ? -2.195 12.678 -8.668 1.00 92.81 181 ARG A CA 1
ATOM 1419 C C . ARG A 1 181 ? -1.525 14.036 -8.869 1.00 92.81 181 ARG A C 1
ATOM 1421 O O . ARG A 1 181 ? -1.543 14.879 -7.981 1.00 92.81 181 ARG A O 1
ATOM 1428 N N . GLY A 1 182 ? -0.958 14.266 -10.051 1.00 87.94 182 GLY A N 1
ATOM 1429 C CA . GLY A 1 182 ? -0.299 15.519 -10.424 1.00 87.94 182 GLY A CA 1
ATOM 1430 C C . GLY A 1 182 ? 1.082 15.681 -9.789 1.00 87.94 182 GLY A C 1
ATOM 1431 O O . GLY A 1 182 ? 2.076 15.718 -10.504 1.00 87.94 182 GLY A O 1
ATOM 1432 N N . ASP A 1 183 ? 1.152 15.762 -8.460 1.00 91.31 183 ASP A N 1
ATOM 1433 C CA . ASP A 1 183 ? 2.392 15.924 -7.686 1.00 91.31 183 ASP A CA 1
ATOM 1434 C C . ASP A 1 183 ? 2.837 14.653 -6.950 1.00 91.31 183 ASP A C 1
ATOM 1436 O O . ASP A 1 183 ? 3.832 14.668 -6.227 1.00 91.31 183 ASP A O 1
ATOM 1440 N N . ARG A 1 184 ? 2.117 13.545 -7.137 1.00 95.44 184 ARG A N 1
ATOM 1441 C CA . ARG A 1 184 ? 2.437 12.238 -6.563 1.00 95.44 184 ARG A CA 1
ATOM 1442 C C . ARG A 1 184 ? 1.894 11.091 -7.410 1.00 95.44 184 ARG A C 1
ATOM 1444 O O . ARG A 1 184 ? 0.978 11.278 -8.216 1.00 95.44 184 ARG A O 1
ATOM 1451 N N . ILE A 1 185 ? 2.462 9.911 -7.197 1.00 97.62 185 ILE A N 1
ATOM 1452 C CA . ILE A 1 185 ? 1.907 8.629 -7.627 1.00 97.62 185 ILE A CA 1
ATOM 1453 C C . ILE A 1 185 ? 1.295 7.961 -6.401 1.00 97.62 185 ILE A C 1
ATOM 1455 O O . ILE A 1 185 ? 1.887 7.956 -5.323 1.00 97.62 185 ILE A O 1
ATOM 1459 N N . GLU A 1 186 ? 0.106 7.411 -6.579 1.00 98.31 186 GLU A N 1
ATOM 1460 C CA . GLU A 1 186 ? -0.648 6.727 -5.543 1.00 98.31 186 GLU A CA 1
ATOM 1461 C C . GLU A 1 186 ? -0.870 5.269 -5.946 1.00 98.31 186 GLU A C 1
ATOM 1463 O O . GLU A 1 186 ? -1.372 4.993 -7.034 1.00 98.31 186 GLU A O 1
ATOM 1468 N N . ILE A 1 187 ? -0.484 4.341 -5.078 1.00 98.56 187 ILE A N 1
ATOM 1469 C CA . ILE A 1 187 ? -0.649 2.903 -5.265 1.00 98.56 187 ILE A CA 1
ATOM 1470 C C . ILE A 1 187 ? -1.736 2.450 -4.306 1.00 98.56 187 ILE A C 1
ATOM 1472 O O . ILE A 1 187 ? -1.697 2.823 -3.137 1.00 98.56 187 ILE A O 1
ATOM 1476 N N . THR A 1 188 ? -2.680 1.641 -4.770 1.00 97.38 188 THR A N 1
ATOM 1477 C CA . THR A 1 188 ? -3.755 1.119 -3.921 1.00 97.38 188 THR A CA 1
ATOM 1478 C C . THR A 1 188 ? -3.751 -0.391 -3.877 1.00 97.38 188 THR A C 1
ATOM 1480 O O . THR A 1 188 ? -3.627 -1.043 -4.914 1.00 97.38 188 THR A O 1
ATOM 1483 N N . ALA A 1 189 ? -3.950 -0.924 -2.682 1.00 96.94 189 ALA A N 1
ATOM 1484 C CA . ALA A 1 189 ? -4.210 -2.330 -2.426 1.00 96.94 189 ALA A CA 1
ATOM 1485 C C . ALA A 1 189 ? -5.344 -2.444 -1.398 1.00 96.94 189 ALA A C 1
ATOM 1487 O O . ALA A 1 189 ? -5.764 -1.438 -0.819 1.00 96.94 189 ALA A O 1
ATOM 1488 N N . ASP A 1 190 ? -5.817 -3.662 -1.155 1.00 95.00 190 ASP A N 1
ATOM 1489 C CA . ASP A 1 190 ? -6.638 -3.947 0.021 1.00 95.00 190 ASP A CA 1
ATOM 1490 C C . ASP A 1 190 ? -5.879 -3.573 1.307 1.00 95.00 190 ASP A C 1
ATOM 1492 O O . ASP A 1 190 ? -4.644 -3.513 1.331 1.00 95.00 190 ASP A O 1
ATOM 1496 N N . PHE A 1 191 ? -6.618 -3.321 2.389 1.00 96.50 191 PHE A N 1
ATOM 1497 C CA . PHE A 1 191 ? -6.010 -3.070 3.694 1.00 96.50 191 PHE A CA 1
ATOM 1498 C C . PHE A 1 191 ? -5.153 -4.257 4.142 1.00 96.50 191 PHE A C 1
ATOM 1500 O O . PHE A 1 191 ? -5.631 -5.372 4.129 1.00 96.50 191 PHE A O 1
ATOM 1507 N N . THR A 1 192 ? -3.918 -4.066 4.600 1.00 94.88 192 THR A N 1
ATOM 1508 C CA . THR A 1 192 ? -3.083 -5.187 5.077 1.00 94.88 192 THR A CA 1
ATOM 1509 C C . THR A 1 192 ? -3.147 -5.294 6.610 1.00 94.88 192 THR A C 1
ATOM 1511 O O . THR A 1 192 ? -2.508 -4.482 7.276 1.00 94.88 192 THR A O 1
ATOM 1514 N N . PRO A 1 193 ? -3.841 -6.283 7.216 1.00 94.31 193 PRO A N 1
ATOM 1515 C CA . PRO A 1 193 ? -3.972 -6.426 8.676 1.00 94.31 193 PRO A CA 1
ATOM 1516 C C . PRO A 1 193 ? -2.715 -7.017 9.339 1.00 94.31 193 PRO A C 1
ATOM 1518 O O . PRO A 1 193 ? -2.795 -7.823 10.260 1.00 94.31 193 PRO A O 1
ATOM 1521 N N . ASP A 1 194 ? -1.544 -6.639 8.840 1.00 93.38 194 ASP A N 1
ATOM 1522 C CA . ASP A 1 194 ? -0.239 -7.001 9.375 1.00 93.38 194 ASP A CA 1
ATOM 1523 C C . ASP A 1 194 ? 0.700 -5.813 9.146 1.00 93.38 194 ASP A C 1
ATOM 1525 O O . ASP A 1 194 ? 1.016 -5.434 8.012 1.00 93.38 194 ASP A O 1
ATOM 1529 N N . ALA A 1 195 ? 1.101 -5.168 10.238 1.00 93.81 195 ALA A N 1
ATOM 1530 C CA . ALA A 1 195 ? 1.912 -3.965 10.167 1.00 93.81 195 ALA A CA 1
ATOM 1531 C C . ALA A 1 195 ? 3.301 -4.188 9.530 1.00 93.81 195 ALA A C 1
ATOM 1533 O O . ALA A 1 195 ? 3.692 -3.364 8.695 1.00 93.81 195 ALA A O 1
ATOM 1534 N N . PRO A 1 196 ? 4.052 -5.267 9.852 1.00 95.38 196 PRO A N 1
ATOM 1535 C CA . PRO A 1 196 ? 5.277 -5.609 9.130 1.00 95.38 196 PRO A CA 1
ATOM 1536 C C . PRO A 1 196 ? 5.106 -5.705 7.608 1.00 95.38 196 PRO A C 1
ATOM 1538 O O . PRO A 1 196 ? 5.904 -5.124 6.869 1.00 95.38 196 PRO A O 1
ATOM 1541 N N . LEU A 1 197 ? 4.082 -6.414 7.128 1.00 96.81 197 LEU A N 1
ATOM 1542 C CA . LEU A 1 197 ? 3.788 -6.600 5.707 1.00 96.81 197 LEU A CA 1
ATOM 1543 C C . LEU A 1 197 ? 3.354 -5.293 5.041 1.00 96.81 197 LEU A C 1
ATOM 1545 O O . LEU A 1 197 ? 3.803 -4.984 3.934 1.00 96.81 197 LEU A O 1
ATOM 1549 N N . MET A 1 198 ? 2.572 -4.465 5.732 1.00 96.88 198 MET A N 1
ATOM 1550 C CA . MET A 1 198 ? 2.208 -3.134 5.245 1.00 96.88 198 MET A CA 1
ATOM 1551 C C . MET A 1 198 ? 3.449 -2.233 5.076 1.00 96.88 198 MET A C 1
ATOM 1553 O O . MET A 1 198 ? 3.620 -1.573 4.047 1.00 96.88 198 MET A O 1
ATOM 1557 N N . ILE A 1 199 ? 4.370 -2.249 6.046 1.00 97.62 199 ILE A N 1
ATOM 1558 C CA . ILE A 1 199 ? 5.647 -1.515 5.983 1.00 97.62 199 ILE A CA 1
ATOM 1559 C C . ILE A 1 199 ? 6.552 -2.070 4.874 1.00 97.62 199 ILE A C 1
ATOM 1561 O O . ILE A 1 199 ? 7.186 -1.303 4.139 1.00 97.62 199 ILE A O 1
ATOM 1565 N N . ALA A 1 200 ? 6.604 -3.394 4.714 1.00 98.50 200 ALA A N 1
ATOM 1566 C CA . ALA A 1 200 ? 7.330 -4.053 3.634 1.00 98.50 200 ALA A CA 1
ATOM 1567 C C . ALA A 1 200 ? 6.787 -3.638 2.259 1.00 98.50 200 ALA A C 1
ATOM 1569 O O . ALA A 1 200 ? 7.573 -3.278 1.378 1.00 98.50 200 ALA A O 1
ATOM 1570 N N . THR A 1 201 ? 5.462 -3.595 2.104 1.00 98.81 201 THR A N 1
ATOM 1571 C CA . THR A 1 201 ? 4.779 -3.120 0.894 1.00 98.81 201 THR A CA 1
ATOM 1572 C C . THR A 1 201 ? 5.177 -1.685 0.572 1.00 98.81 201 THR A C 1
ATOM 1574 O O . THR A 1 201 ? 5.690 -1.418 -0.517 1.00 98.81 201 THR A O 1
ATOM 1577 N N . ALA A 1 202 ? 5.029 -0.769 1.535 1.00 98.69 202 ALA A N 1
ATOM 1578 C CA . ALA A 1 202 ? 5.411 0.631 1.364 1.00 98.69 202 ALA A CA 1
ATOM 1579 C C . ALA A 1 202 ? 6.893 0.776 0.973 1.00 98.69 202 ALA A C 1
ATOM 1581 O O . ALA A 1 202 ? 7.233 1.557 0.088 1.00 98.69 202 ALA A O 1
ATOM 1582 N N . THR A 1 203 ? 7.781 -0.015 1.578 1.00 98.75 203 THR A N 1
ATOM 1583 C CA . THR A 1 203 ? 9.224 0.013 1.293 1.00 98.75 203 THR A CA 1
ATOM 1584 C C . THR A 1 203 ? 9.550 -0.451 -0.128 1.00 98.75 203 THR A C 1
ATOM 1586 O O . THR A 1 203 ? 10.359 0.187 -0.808 1.00 98.75 203 THR A O 1
ATOM 1589 N N . VAL A 1 204 ? 8.919 -1.535 -0.597 1.00 98.88 204 VAL A N 1
ATOM 1590 C CA . VAL A 1 204 ? 9.071 -2.014 -1.981 1.00 98.88 204 VAL A CA 1
ATOM 1591 C C . VAL A 1 204 ? 8.562 -0.970 -2.966 1.00 98.88 204 VAL A C 1
ATOM 1593 O O . VAL A 1 204 ? 9.279 -0.627 -3.906 1.00 98.88 204 VAL A O 1
ATOM 1596 N N . ILE A 1 205 ? 7.376 -0.410 -2.716 1.00 98.88 205 ILE A N 1
ATOM 1597 C CA . ILE A 1 205 ? 6.802 0.641 -3.557 1.00 98.88 205 ILE A CA 1
ATOM 1598 C C . ILE A 1 205 ? 7.751 1.841 -3.626 1.00 98.88 205 ILE A C 1
ATOM 1600 O O . ILE A 1 205 ? 8.083 2.280 -4.723 1.00 98.88 205 ILE A O 1
ATOM 1604 N N . VAL A 1 206 ? 8.241 2.348 -2.490 1.00 98.81 206 VAL A N 1
ATOM 1605 C CA . VAL A 1 206 ? 9.176 3.484 -2.468 1.00 98.81 206 VAL A CA 1
ATOM 1606 C C . VAL A 1 206 ? 10.434 3.172 -3.270 1.00 98.81 206 VAL A C 1
ATOM 1608 O O . VAL A 1 206 ? 10.815 3.968 -4.123 1.00 98.81 206 VAL A O 1
ATOM 1611 N N . GLY A 1 207 ? 11.065 2.018 -3.042 1.00 98.69 207 GLY A N 1
ATOM 1612 C CA . GLY A 1 207 ? 12.281 1.632 -3.759 1.00 98.69 207 GLY A CA 1
ATOM 1613 C C . GLY A 1 207 ? 12.089 1.577 -5.275 1.00 98.69 207 GLY A C 1
ATOM 1614 O O . GLY A 1 207 ? 12.897 2.146 -6.009 1.00 98.69 207 GLY A O 1
ATOM 1615 N N . ILE A 1 208 ? 11.006 0.944 -5.732 1.00 98.81 208 ILE A N 1
ATOM 1616 C CA . ILE A 1 208 ? 10.690 0.802 -7.158 1.00 98.81 208 ILE A CA 1
ATOM 1617 C C . ILE A 1 208 ? 10.330 2.158 -7.764 1.00 98.81 208 ILE A C 1
ATOM 1619 O O . ILE A 1 208 ? 10.951 2.584 -8.732 1.00 98.81 208 ILE A O 1
ATOM 1623 N N . VAL A 1 209 ? 9.367 2.874 -7.181 1.00 98.69 209 VAL A N 1
ATOM 1624 C CA . VAL A 1 209 ? 8.880 4.153 -7.715 1.00 98.69 209 VAL A CA 1
ATOM 1625 C C . VAL A 1 209 ? 10.012 5.176 -7.802 1.00 98.69 209 VAL A C 1
ATOM 1627 O O . VAL A 1 209 ? 10.148 5.853 -8.821 1.00 98.69 209 VAL A O 1
ATOM 1630 N N . ARG A 1 210 ? 10.862 5.268 -6.769 1.00 97.81 210 ARG A N 1
ATOM 1631 C CA . ARG A 1 210 ? 12.001 6.198 -6.761 1.00 97.81 210 ARG A CA 1
ATOM 1632 C C . ARG A 1 210 ? 13.041 5.874 -7.815 1.00 97.81 210 ARG A C 1
ATOM 1634 O O . ARG A 1 210 ? 13.661 6.806 -8.320 1.00 97.81 210 ARG A O 1
ATOM 1641 N N . GLU A 1 211 ? 13.246 4.602 -8.132 1.00 98.00 211 GLU A N 1
ATOM 1642 C CA . GLU A 1 211 ? 14.171 4.236 -9.196 1.00 98.00 211 GLU A CA 1
ATOM 1643 C C . GLU A 1 211 ? 13.568 4.451 -10.582 1.00 98.00 211 GLU A C 1
ATOM 1645 O O . GLU A 1 211 ? 14.200 5.089 -11.419 1.00 98.00 211 GLU A O 1
ATOM 1650 N N . VAL A 1 212 ? 12.333 4.005 -10.817 1.00 98.31 212 VAL A N 1
ATOM 1651 C CA . VAL A 1 212 ? 11.674 4.165 -12.122 1.00 98.31 212 VAL A CA 1
ATOM 1652 C C . VAL A 1 212 ? 11.530 5.647 -12.486 1.00 98.31 212 VAL A C 1
ATOM 1654 O O . VAL A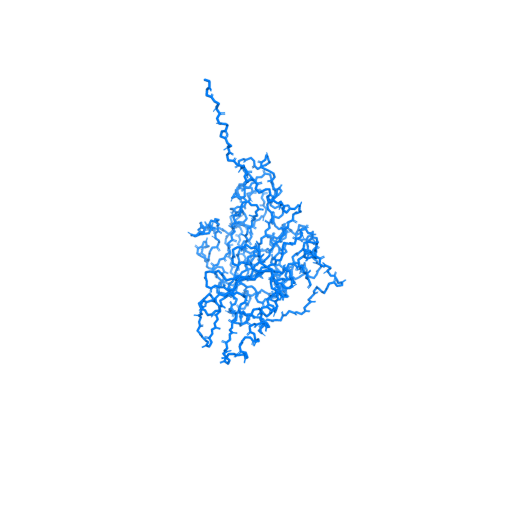 1 212 ? 11.747 6.011 -13.635 1.00 98.31 212 VAL A O 1
ATOM 1657 N N . MET A 1 213 ? 11.294 6.545 -11.517 1.00 97.00 213 MET A N 1
ATOM 1658 C CA . MET A 1 213 ? 11.306 8.004 -11.744 1.00 97.00 213 MET A CA 1
ATOM 1659 C C . MET A 1 213 ? 12.632 8.539 -12.331 1.00 97.00 213 MET A C 1
ATOM 1661 O O . MET A 1 213 ? 12.681 9.636 -12.894 1.00 97.00 213 MET A O 1
ATOM 1665 N N . ARG A 1 214 ? 13.738 7.803 -12.188 1.00 95.69 214 ARG A N 1
ATOM 1666 C CA . ARG A 1 214 ? 15.062 8.197 -12.695 1.00 95.69 214 ARG A CA 1
ATOM 1667 C C . ARG A 1 214 ? 15.350 7.649 -14.087 1.00 95.69 214 ARG A C 1
ATOM 1669 O O . ARG A 1 214 ? 16.364 8.027 -14.667 1.00 95.69 214 ARG A O 1
ATOM 1676 N N . TRP A 1 215 ? 14.484 6.790 -14.619 1.00 96.62 215 TRP A N 1
ATOM 1677 C CA . TRP A 1 215 ? 14.649 6.232 -15.953 1.00 96.62 215 TRP A CA 1
ATOM 1678 C C . TRP A 1 215 ? 14.546 7.321 -17.034 1.00 96.62 215 TRP A C 1
ATOM 1680 O O . TRP A 1 215 ? 13.845 8.327 -16.843 1.00 96.62 215 TRP A O 1
ATOM 1690 N N . PRO A 1 216 ? 15.251 7.144 -18.168 1.00 94.06 216 PRO A N 1
ATOM 1691 C CA . PRO A 1 216 ? 15.310 8.140 -19.239 1.00 94.06 216 PRO A CA 1
ATOM 1692 C C . PRO A 1 216 ? 13.981 8.306 -19.991 1.00 94.06 216 PRO A C 1
ATOM 1694 O O . PRO A 1 216 ? 13.753 9.351 -20.596 1.00 94.06 216 PRO A O 1
ATOM 1697 N N . SER A 1 217 ? 13.098 7.307 -19.937 1.00 96.06 217 SER A N 1
ATOM 1698 C CA . SER A 1 217 ? 11.744 7.327 -20.498 1.00 96.06 217 SER A CA 1
ATOM 1699 C C . SER A 1 217 ? 10.807 6.514 -19.599 1.00 96.06 217 SER A C 1
ATOM 1701 O O . SER A 1 217 ? 11.254 5.593 -18.913 1.00 96.06 217 SER A O 1
ATOM 1703 N N . TYR A 1 218 ? 9.517 6.860 -19.589 1.00 97.69 218 TYR A N 1
ATOM 1704 C CA . TYR A 1 218 ? 8.450 6.074 -18.953 1.00 97.69 218 TYR A CA 1
ATOM 1705 C C . TYR A 1 218 ? 7.572 5.341 -19.975 1.00 97.69 218 TYR A C 1
ATOM 1707 O O . TYR A 1 218 ? 6.472 4.887 -19.655 1.00 97.69 218 TYR A O 1
ATOM 1715 N N . GLU A 1 219 ? 8.016 5.255 -21.225 1.00 96.62 219 GLU A N 1
ATOM 1716 C CA . GLU A 1 219 ? 7.355 4.436 -22.237 1.00 96.62 219 GLU A CA 1
ATOM 1717 C C . GLU A 1 219 ? 7.478 2.953 -21.899 1.00 96.62 219 GLU A C 1
ATOM 1719 O O . GLU A 1 219 ? 8.451 2.521 -21.294 1.00 96.62 219 GLU A O 1
ATOM 1724 N N . ILE A 1 220 ? 6.496 2.147 -22.303 1.00 95.50 220 ILE A N 1
ATOM 1725 C CA . ILE A 1 220 ? 6.468 0.729 -21.925 1.00 95.50 220 ILE A CA 1
ATOM 1726 C C . ILE A 1 220 ? 7.599 -0.087 -22.566 1.00 95.50 220 ILE A C 1
ATOM 1728 O O . ILE A 1 220 ? 8.040 -1.071 -21.983 1.00 95.50 220 ILE A O 1
ATOM 1732 N N . SER A 1 221 ? 8.097 0.352 -23.727 1.00 94.31 221 SER A N 1
ATOM 1733 C CA . SER A 1 221 ? 9.182 -0.301 -24.468 1.00 94.31 2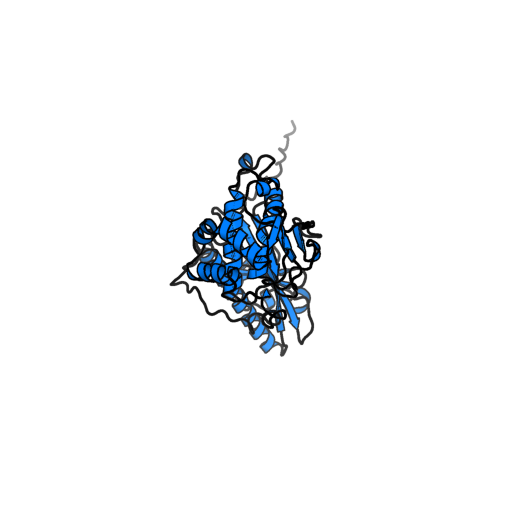21 SER A CA 1
ATOM 1734 C C . SER A 1 221 ? 10.496 -0.343 -23.695 1.00 94.31 221 SER A C 1
ATOM 1736 O O . SER A 1 221 ? 11.341 -1.177 -23.988 1.00 94.31 221 SER A O 1
ATOM 1738 N N . VAL A 1 222 ? 10.671 0.498 -22.668 1.00 95.19 222 VAL A N 1
ATOM 1739 C CA . VAL A 1 222 ? 11.852 0.405 -21.795 1.00 95.19 222 VAL A CA 1
ATOM 1740 C C . VAL A 1 222 ? 11.924 -0.945 -21.080 1.00 95.19 222 VAL A C 1
ATOM 1742 O O . VAL A 1 222 ? 13.011 -1.377 -20.723 1.00 95.19 222 VAL A O 1
ATOM 1745 N N . LEU A 1 223 ? 10.790 -1.633 -20.880 1.00 95.06 223 LEU A N 1
ATOM 1746 C CA . LEU A 1 223 ? 10.781 -2.963 -20.272 1.00 95.06 223 LEU A CA 1
ATOM 1747 C C . LEU A 1 223 ? 11.453 -4.013 -21.163 1.00 95.06 223 LEU A C 1
ATOM 1749 O O . LEU A 1 223 ? 12.032 -4.950 -20.616 1.00 95.06 223 LEU A O 1
ATOM 1753 N N . ASP A 1 224 ? 11.453 -3.826 -22.488 1.00 92.00 224 ASP A N 1
ATOM 1754 C CA . ASP A 1 224 ? 12.119 -4.724 -23.443 1.00 92.00 224 ASP A CA 1
ATOM 1755 C C . ASP A 1 224 ? 13.652 -4.701 -23.284 1.00 92.00 224 ASP A C 1
ATOM 1757 O O . ASP A 1 224 ? 14.342 -5.638 -23.683 1.00 92.00 224 ASP A O 1
ATOM 1761 N N . GLU A 1 225 ? 14.187 -3.646 -22.662 1.00 91.81 225 GLU A N 1
ATOM 1762 C CA . GLU A 1 225 ? 15.611 -3.475 -22.352 1.00 91.81 225 GLU A CA 1
ATOM 1763 C C . GLU A 1 225 ? 15.976 -3.959 -20.934 1.00 91.81 225 GLU A C 1
ATOM 1765 O O . GLU A 1 225 ? 17.130 -3.853 -20.511 1.00 91.81 225 GLU A O 1
ATOM 1770 N N . THR A 1 226 ? 15.011 -4.498 -20.179 1.00 92.50 226 THR A N 1
ATOM 1771 C CA . THR A 1 226 ? 15.198 -4.963 -18.795 1.00 92.50 226 THR A CA 1
ATOM 1772 C C . THR A 1 226 ? 14.994 -6.471 -18.656 1.00 92.50 226 THR A C 1
ATOM 1774 O O . THR A 1 226 ? 14.409 -7.125 -19.511 1.00 92.50 226 THR A O 1
ATOM 1777 N N . ASP A 1 227 ? 15.436 -7.044 -17.534 1.00 91.69 227 ASP A N 1
ATOM 1778 C CA . ASP A 1 227 ? 15.172 -8.443 -17.166 1.00 91.69 227 ASP A CA 1
ATOM 1779 C C . ASP A 1 227 ? 13.875 -8.628 -16.346 1.00 91.69 227 ASP A C 1
ATOM 1781 O O . ASP A 1 227 ? 13.631 -9.710 -15.791 1.00 91.69 227 ASP A O 1
ATOM 1785 N N . ILE A 1 228 ? 13.046 -7.579 -16.264 1.00 97.06 228 ILE A N 1
ATOM 1786 C CA . ILE A 1 228 ? 11.800 -7.538 -15.494 1.00 97.06 228 ILE A CA 1
ATOM 1787 C C . ILE A 1 228 ? 10.749 -8.421 -16.186 1.00 97.06 228 ILE A C 1
ATOM 1789 O O . ILE A 1 228 ? 10.312 -8.110 -17.294 1.00 97.06 228 ILE A O 1
ATOM 1793 N N . PRO A 1 229 ? 10.292 -9.515 -15.549 1.00 96.88 229 PRO A N 1
ATOM 1794 C CA . PRO A 1 229 ? 9.274 -10.374 -16.141 1.00 96.88 229 PRO A CA 1
ATOM 1795 C C . PRO A 1 229 ? 7.904 -9.686 -16.166 1.00 96.88 229 PRO A C 1
ATOM 1797 O O . PRO A 1 229 ? 7.398 -9.261 -15.127 1.00 96.88 229 PRO A O 1
ATOM 1800 N N . VAL A 1 230 ? 7.262 -9.672 -17.337 1.00 96.75 230 VAL A N 1
ATOM 1801 C CA . VAL A 1 230 ? 5.862 -9.251 -17.511 1.00 96.75 230 VAL A CA 1
ATOM 1802 C C . VAL A 1 230 ? 5.017 -10.469 -17.871 1.00 96.75 230 VAL A C 1
ATOM 1804 O O . VAL A 1 230 ? 5.376 -11.234 -18.767 1.00 96.75 230 VAL A O 1
ATOM 1807 N N . ILE A 1 231 ? 3.887 -10.659 -17.183 1.00 98.06 231 ILE A N 1
ATOM 1808 C CA . ILE A 1 231 ? 2.944 -11.747 -17.482 1.00 98.06 231 ILE A CA 1
ATOM 1809 C C . ILE A 1 231 ? 2.375 -11.547 -18.890 1.00 98.06 231 ILE A C 1
ATOM 1811 O O . ILE A 1 231 ? 1.817 -10.500 -19.222 1.00 98.06 231 ILE A O 1
ATOM 1815 N N . ARG A 1 232 ? 2.496 -12.571 -19.734 1.00 97.56 232 ARG A N 1
ATOM 1816 C CA . ARG A 1 232 ? 1.958 -12.564 -21.091 1.00 97.56 232 ARG A CA 1
ATOM 1817 C C . ARG A 1 232 ? 0.437 -12.496 -21.037 1.00 97.56 232 ARG A C 1
ATOM 1819 O O . ARG A 1 232 ? -0.203 -13.270 -20.337 1.00 97.56 232 ARG A O 1
ATOM 1826 N N . GLY A 1 233 ? -0.139 -11.592 -21.822 1.00 96.50 233 GLY A N 1
ATOM 1827 C CA . GLY A 1 233 ? -1.586 -11.379 -21.852 1.00 96.50 233 GLY A CA 1
ATOM 1828 C C . GLY A 1 233 ? -2.099 -10.436 -20.764 1.00 96.50 233 GLY A C 1
ATOM 1829 O O . GLY A 1 233 ? -3.274 -10.088 -20.818 1.00 96.50 233 GLY A O 1
ATOM 1830 N N . PHE A 1 234 ? -1.240 -9.963 -19.850 1.00 98.06 234 PHE A N 1
ATOM 1831 C CA . PHE A 1 234 ? -1.611 -8.901 -18.920 1.00 98.06 234 PHE A CA 1
ATOM 1832 C C . PHE A 1 234 ? -1.975 -7.618 -19.677 1.00 98.06 234 PHE A C 1
ATOM 1834 O O . PHE A 1 234 ? -1.212 -7.145 -20.524 1.00 98.06 234 PHE A O 1
ATOM 1841 N N . ARG A 1 235 ? -3.153 -7.065 -19.383 1.00 97.50 235 ARG A N 1
ATOM 1842 C CA . ARG A 1 235 ? -3.659 -5.821 -19.974 1.00 97.50 235 ARG A CA 1
ATOM 1843 C C . ARG A 1 235 ? -4.316 -4.972 -18.886 1.00 97.50 235 ARG A C 1
ATOM 1845 O O . ARG A 1 235 ? -5.477 -5.228 -18.557 1.00 97.50 235 ARG A O 1
ATOM 1852 N N . PRO A 1 236 ? -3.614 -3.980 -18.309 1.00 96.94 236 PRO A N 1
ATOM 1853 C CA . PRO A 1 236 ? -4.214 -3.135 -17.287 1.00 96.94 236 PRO A CA 1
ATOM 1854 C C . PRO A 1 236 ? -5.368 -2.325 -17.869 1.00 96.94 236 PRO A C 1
ATOM 1856 O O . PRO A 1 236 ? -5.349 -1.923 -19.034 1.00 96.94 236 PRO A O 1
ATOM 1859 N N . MET A 1 237 ? -6.368 -2.052 -17.038 1.00 96.69 237 MET A N 1
ATOM 1860 C CA . MET A 1 237 ? -7.539 -1.282 -17.443 1.00 96.69 237 MET A CA 1
ATOM 1861 C C . MET A 1 237 ? -7.514 0.132 -16.851 1.00 96.69 237 MET A C 1
ATOM 1863 O O . MET A 1 237 ? -6.966 0.335 -15.763 1.00 96.69 237 MET A O 1
ATOM 1867 N N . PRO A 1 238 ? -8.128 1.125 -17.516 1.00 95.69 238 PRO A N 1
ATOM 1868 C CA . PRO A 1 238 ? -8.352 2.427 -16.908 1.00 95.69 238 PRO A CA 1
ATOM 1869 C C . PRO A 1 238 ? -9.186 2.301 -15.631 1.00 95.69 238 PRO A C 1
ATOM 1871 O O . PRO A 1 238 ? -10.179 1.572 -15.584 1.00 95.69 238 PRO A O 1
ATOM 1874 N N . HIS A 1 239 ? -8.820 3.053 -14.596 1.00 87.50 239 HIS A N 1
ATOM 1875 C CA . HIS A 1 239 ? -9.617 3.107 -13.379 1.00 87.50 239 HIS A CA 1
ATOM 1876 C C . HIS A 1 239 ? -10.947 3.820 -13.664 1.00 87.50 239 HIS A C 1
ATOM 1878 O O . HIS A 1 239 ? -10.967 5.003 -14.003 1.00 87.50 239 HIS A O 1
ATOM 1884 N N . THR A 1 240 ? -12.060 3.114 -13.457 1.00 72.56 240 THR A N 1
ATOM 1885 C CA . THR A 1 240 ? -13.420 3.518 -13.871 1.00 72.56 240 THR A CA 1
ATOM 1886 C C . THR A 1 240 ? -13.880 4.886 -13.353 1.00 72.56 240 THR A C 1
ATOM 1888 O O . THR A 1 240 ? -14.621 5.577 -14.043 1.00 72.56 240 THR A O 1
ATOM 1891 N N . THR A 1 241 ? -13.440 5.306 -12.162 1.00 66.31 241 THR A N 1
ATOM 1892 C CA . THR A 1 241 ? -13.922 6.538 -11.508 1.00 66.31 241 THR A CA 1
ATOM 1893 C C . THR A 1 241 ? -12.827 7.464 -10.973 1.00 66.31 241 THR A C 1
ATOM 1895 O O . THR A 1 241 ? -13.107 8.621 -10.666 1.00 66.31 241 THR A O 1
ATOM 1898 N N . ARG A 1 242 ? -11.573 7.003 -10.844 1.00 66.12 242 ARG A N 1
ATOM 1899 C CA . ARG A 1 242 ? -10.550 7.707 -10.043 1.00 66.12 242 ARG A CA 1
ATOM 1900 C C . ARG A 1 242 ? -9.343 8.228 -10.825 1.00 66.12 242 ARG A C 1
ATOM 1902 O O . ARG A 1 242 ? -8.477 8.809 -10.181 1.00 66.12 242 ARG A O 1
ATOM 1909 N N . LYS A 1 243 ? -9.297 8.106 -12.161 1.00 86.38 243 LYS A N 1
ATOM 1910 C CA . LYS A 1 243 ? -8.117 8.384 -13.022 1.00 86.38 243 LYS A CA 1
ATOM 1911 C C . LYS A 1 243 ? -6.905 7.493 -12.676 1.00 86.38 243 LYS A C 1
ATOM 1913 O O . LYS A 1 243 ? -6.595 7.275 -11.510 1.00 86.38 243 LYS A O 1
ATOM 1918 N N . GLY A 1 244 ? -6.201 7.001 -13.694 1.00 94.19 244 GLY A N 1
ATOM 1919 C CA . GLY A 1 244 ? -5.088 6.054 -13.540 1.00 94.19 244 GLY A CA 1
ATOM 1920 C C . GLY A 1 244 ? -5.438 4.654 -14.027 1.00 94.19 244 GLY A C 1
ATOM 1921 O O . GLY A 1 244 ? -6.336 4.496 -14.855 1.00 94.19 244 GLY A O 1
ATOM 1922 N N . TRP A 1 245 ? -4.733 3.659 -13.503 1.00 97.69 245 TRP A N 1
ATOM 1923 C CA . TRP A 1 245 ? -4.731 2.292 -14.011 1.00 97.69 245 TRP A CA 1
ATOM 1924 C C . TRP A 1 245 ? -5.000 1.282 -12.902 1.00 97.69 245 TRP A C 1
ATOM 1926 O O . TRP A 1 245 ? -4.673 1.515 -11.737 1.00 97.69 245 TRP A O 1
ATOM 1936 N N . LEU A 1 246 ? -5.612 0.164 -13.275 1.00 97.12 246 LEU A N 1
ATOM 1937 C CA . LEU A 1 246 ? -5.936 -0.940 -12.388 1.00 97.12 246 LEU A CA 1
ATOM 1938 C C . LEU A 1 246 ? -5.430 -2.247 -12.997 1.00 97.12 246 LEU A C 1
ATOM 1940 O O . LEU A 1 246 ? -5.770 -2.592 -14.130 1.00 97.12 246 LEU A O 1
ATOM 1944 N N . ALA A 1 247 ? -4.650 -2.979 -12.212 1.00 97.94 247 ALA A N 1
ATOM 1945 C CA . ALA A 1 247 ? -4.306 -4.369 -12.450 1.00 97.94 247 ALA A CA 1
ATOM 1946 C C . ALA A 1 247 ? -5.329 -5.252 -11.719 1.00 97.94 247 ALA A C 1
ATOM 1948 O O . ALA A 1 247 ? -5.065 -5.749 -10.622 1.00 97.94 247 ALA A O 1
ATOM 1949 N N . ARG A 1 248 ? -6.541 -5.348 -12.281 1.00 97.31 248 ARG A N 1
ATOM 1950 C CA . ARG A 1 248 ? -7.645 -6.142 -11.718 1.00 97.31 248 ARG A CA 1
ATOM 1951 C C . ARG A 1 248 ? -7.404 -7.627 -11.977 1.00 97.31 248 ARG A C 1
ATOM 1953 O O . ARG A 1 248 ? -6.669 -7.971 -12.896 1.00 97.31 248 ARG A O 1
ATOM 1960 N N . PHE A 1 249 ? -8.044 -8.507 -11.213 1.00 97.19 249 PHE A N 1
ATOM 1961 C CA . PHE A 1 249 ? -7.927 -9.956 -11.399 1.00 97.19 249 PHE A CA 1
ATOM 1962 C C . PHE A 1 249 ? -8.186 -10.427 -12.843 1.00 97.19 249 PHE A C 1
ATOM 1964 O O . PHE A 1 249 ? -7.529 -11.352 -13.297 1.00 97.19 249 PHE A O 1
ATOM 1971 N N . ASP A 1 250 ? -9.084 -9.772 -13.586 1.00 96.62 250 ASP A N 1
ATOM 1972 C CA . ASP A 1 250 ? -9.414 -10.108 -14.980 1.00 96.62 250 ASP A CA 1
ATOM 1973 C C . ASP A 1 250 ? -8.597 -9.334 -16.029 1.00 96.62 250 ASP A C 1
ATOM 1975 O O . ASP A 1 250 ? -8.825 -9.469 -17.230 1.00 96.62 250 ASP A O 1
ATOM 1979 N N . CYS A 1 251 ? -7.610 -8.548 -15.592 1.00 98.00 251 CYS A N 1
ATOM 1980 C CA . CYS A 1 251 ? -6.560 -8.028 -16.466 1.00 98.00 251 CYS A CA 1
ATOM 1981 C C . CYS A 1 251 ? -5.509 -9.096 -16.799 1.00 98.00 251 CYS A C 1
ATOM 1983 O O . CYS A 1 251 ? -4.639 -8.844 -17.631 1.00 98.00 251 CYS A O 1
ATOM 1985 N N . TYR A 1 252 ? -5.556 -10.248 -16.130 1.00 97.94 252 TYR A N 1
ATOM 1986 C CA . TYR A 1 252 ? -4.638 -11.371 -16.282 1.00 97.94 252 TYR A CA 1
ATOM 1987 C C . TYR A 1 252 ? -5.338 -12.545 -16.991 1.00 97.94 252 TYR A C 1
ATOM 1989 O O . TYR A 1 252 ? -6.565 -12.627 -16.953 1.00 97.94 252 TYR A O 1
ATOM 1997 N N . PRO A 1 253 ? -4.586 -13.467 -17.628 1.00 96.25 253 PRO A N 1
ATOM 1998 C CA . PRO A 1 253 ? -5.171 -14.662 -18.250 1.00 96.25 253 PRO A CA 1
ATOM 1999 C C . PRO A 1 253 ? -5.961 -15.550 -17.279 1.00 96.25 253 PRO A C 1
ATOM 2001 O O . PRO A 1 253 ? -6.950 -16.164 -17.664 1.00 96.25 253 PRO A O 1
ATOM 2004 N N . GLU A 1 254 ? -5.519 -15.595 -16.025 1.00 96.31 254 GLU A N 1
ATOM 2005 C CA . GLU A 1 254 ? -6.139 -16.306 -14.910 1.00 96.31 254 GLU A CA 1
ATOM 2006 C C . GLU A 1 254 ? -6.175 -15.364 -13.698 1.00 96.31 254 GLU A C 1
ATOM 2008 O O . GLU A 1 254 ? -5.502 -14.334 -13.701 1.00 96.31 254 GLU A O 1
ATOM 2013 N N . ASN A 1 255 ? -6.949 -15.675 -12.656 1.00 97.75 255 ASN A N 1
ATOM 2014 C CA . ASN A 1 255 ? -7.033 -14.813 -11.474 1.00 97.75 255 ASN A CA 1
ATOM 2015 C C . ASN A 1 255 ? -5.813 -15.032 -10.546 1.00 97.75 255 ASN A C 1
ATOM 2017 O O . ASN A 1 255 ? -5.728 -16.087 -9.913 1.00 97.75 255 ASN A O 1
ATOM 2021 N N . PRO A 1 256 ? -4.910 -14.041 -10.384 1.00 97.50 256 PRO A N 1
ATOM 2022 C CA . PRO A 1 256 ? -3.683 -14.211 -9.603 1.00 97.50 256 PRO A CA 1
ATOM 2023 C C . PRO A 1 256 ? -3.913 -14.298 -8.086 1.00 97.50 256 PRO A C 1
ATOM 2025 O O . PRO A 1 256 ? -3.027 -14.729 -7.354 1.00 97.50 256 PRO A O 1
ATOM 2028 N N . PHE A 1 257 ? -5.078 -13.881 -7.582 1.00 97.88 257 PHE A N 1
ATOM 2029 C CA . PHE A 1 257 ? -5.356 -13.870 -6.142 1.00 97.88 257 PHE A CA 1
ATOM 2030 C C . PHE A 1 257 ? -5.780 -15.246 -5.612 1.00 97.88 257 PHE A C 1
ATOM 2032 O O . PHE A 1 257 ? -5.610 -15.532 -4.428 1.00 97.88 257 PHE A O 1
ATOM 2039 N N . VAL A 1 258 ? -6.273 -16.131 -6.483 1.00 96.38 258 VAL A N 1
ATOM 2040 C CA . VAL A 1 258 ? -6.720 -17.490 -6.119 1.00 96.38 258 VAL A CA 1
ATOM 2041 C C . VAL A 1 258 ? -5.788 -18.597 -6.628 1.00 96.38 258 VAL A C 1
ATOM 2043 O O . VAL A 1 258 ? -6.019 -19.759 -6.318 1.00 96.38 258 VAL A O 1
ATOM 2046 N N . SER A 1 259 ? -4.733 -18.256 -7.377 1.00 94.88 259 SER A N 1
ATOM 2047 C CA . SER A 1 259 ? -3.731 -19.216 -7.866 1.00 94.88 259 SER A CA 1
ATOM 2048 C C . SER A 1 259 ? -2.794 -19.713 -6.761 1.00 94.88 259 SER A C 1
ATOM 2050 O O . SER A 1 259 ? -2.557 -19.006 -5.774 1.00 94.88 259 SER A O 1
ATOM 2052 N N . ASP A 1 260 ? -2.177 -20.876 -6.958 1.00 96.62 260 ASP A N 1
ATOM 2053 C CA . ASP A 1 260 ? -1.002 -21.289 -6.190 1.00 96.62 260 ASP A CA 1
ATOM 2054 C C . ASP A 1 260 ? 0.189 -20.395 -6.576 1.00 96.62 260 ASP A C 1
ATOM 2056 O O . ASP A 1 260 ? 0.742 -20.477 -7.675 1.00 96.62 260 ASP A O 1
ATOM 2060 N N . ILE A 1 261 ? 0.594 -19.517 -5.655 1.00 97.19 261 ILE A N 1
ATOM 2061 C CA . ILE A 1 261 ? 1.619 -18.501 -5.912 1.00 97.19 261 ILE A CA 1
ATOM 2062 C C . ILE A 1 261 ? 3.030 -19.081 -6.102 1.00 97.19 261 ILE A C 1
ATOM 2064 O O . ILE A 1 261 ? 3.908 -18.377 -6.618 1.00 97.19 261 ILE A O 1
ATOM 2068 N N . ASP A 1 262 ? 3.249 -20.347 -5.738 1.00 97.69 262 ASP A N 1
ATOM 2069 C CA . ASP A 1 262 ? 4.502 -21.082 -5.926 1.00 97.69 262 ASP A CA 1
ATOM 2070 C C . ASP A 1 262 ? 4.403 -22.148 -7.029 1.00 97.69 262 ASP A C 1
ATOM 2072 O O . ASP A 1 262 ? 5.357 -22.338 -7.803 1.00 97.69 262 ASP A O 1
ATOM 2076 N N . GLY A 1 263 ? 3.251 -22.808 -7.138 1.00 95.50 263 GLY A N 1
ATOM 2077 C CA . GLY A 1 263 ? 2.970 -23.876 -8.093 1.00 95.50 263 GLY A CA 1
ATOM 2078 C C . GLY A 1 263 ? 2.654 -23.377 -9.498 1.00 95.50 263 GLY A C 1
ATOM 2079 O O . GLY A 1 263 ? 3.410 -23.684 -10.430 1.00 95.50 263 GLY A O 1
ATOM 2080 N N . ASP A 1 264 ? 1.590 -22.585 -9.645 1.00 94.75 264 ASP A N 1
ATOM 2081 C CA . ASP A 1 264 ? 1.028 -22.211 -10.945 1.00 94.75 264 ASP A CA 1
ATOM 2082 C C . ASP A 1 264 ? 2.017 -21.376 -11.754 1.00 94.75 264 ASP A C 1
ATOM 2084 O O . ASP A 1 264 ? 2.637 -20.436 -11.249 1.00 94.75 264 ASP A O 1
ATOM 2088 N N . LYS A 1 265 ? 2.209 -21.740 -13.026 1.00 96.75 265 LYS A N 1
ATOM 2089 C CA . LYS A 1 265 ? 3.219 -21.123 -13.893 1.00 96.75 265 LYS A CA 1
ATOM 2090 C C . LYS A 1 265 ? 2.575 -20.231 -14.938 1.00 96.75 265 LYS A C 1
ATOM 2092 O O . LYS A 1 265 ? 1.805 -20.677 -15.779 1.00 96.75 265 LYS A O 1
ATOM 2097 N N . TRP A 1 266 ? 3.009 -18.983 -14.940 1.00 97.94 266 TRP A N 1
ATOM 2098 C CA . TRP A 1 266 ? 2.534 -17.936 -15.821 1.00 97.94 266 TRP A CA 1
ATOM 2099 C C . TRP A 1 266 ? 3.519 -17.759 -16.973 1.00 97.94 266 TRP A C 1
ATOM 2101 O O . TRP A 1 266 ? 4.719 -17.585 -16.721 1.00 97.94 266 TRP A O 1
ATOM 2111 N N . PRO A 1 267 ? 3.053 -17.784 -18.233 1.00 97.94 267 PRO A N 1
ATOM 2112 C CA . PRO A 1 267 ? 3.901 -17.431 -19.357 1.00 97.94 267 PRO A CA 1
ATOM 2113 C C . PRO A 1 267 ? 4.275 -15.952 -19.260 1.00 97.94 267 PRO A C 1
ATOM 2115 O O . PRO A 1 267 ? 3.413 -15.101 -19.041 1.00 97.94 267 PRO A O 1
ATOM 2118 N N . THR A 1 268 ? 5.543 -15.623 -19.469 1.00 97.50 268 THR A N 1
ATOM 2119 C CA . THR A 1 268 ? 6.026 -14.239 -19.525 1.00 97.50 268 THR A CA 1
ATOM 2120 C C . THR A 1 268 ? 6.278 -13.792 -20.966 1.00 97.50 268 THR A C 1
ATOM 2122 O O . THR A 1 268 ? 6.345 -14.593 -21.911 1.00 97.50 268 THR A O 1
ATOM 2125 N N . THR A 1 269 ? 6.360 -12.481 -21.178 1.00 94.81 269 THR A N 1
ATOM 2126 C CA . THR A 1 269 ? 6.629 -11.885 -22.498 1.00 94.81 269 THR A CA 1
ATOM 2127 C C . THR A 1 269 ? 7.979 -12.323 -23.069 1.00 94.81 269 THR A C 1
ATOM 2129 O O . THR A 1 269 ? 8.067 -12.579 -24.264 1.00 94.81 269 THR A O 1
ATOM 2132 N N . ASP A 1 270 ? 8.976 -12.543 -22.212 1.00 92.44 270 ASP A N 1
ATOM 2133 C CA . ASP A 1 270 ? 10.317 -13.034 -22.566 1.00 92.44 270 ASP A CA 1
ATOM 2134 C C . ASP A 1 270 ? 10.418 -14.562 -22.777 1.00 92.44 270 ASP A C 1
ATOM 2136 O O . ASP A 1 270 ? 11.505 -15.100 -22.980 1.00 92.44 270 ASP A O 1
ATOM 2140 N N . GLY A 1 271 ? 9.292 -15.283 -22.729 1.00 94.12 271 GLY A N 1
ATOM 2141 C CA . GLY A 1 271 ? 9.227 -16.713 -23.047 1.00 94.12 271 GLY A CA 1
ATOM 2142 C C . GLY A 1 271 ? 9.454 -17.670 -21.876 1.00 94.12 271 GLY A C 1
ATOM 2143 O O . GLY A 1 271 ? 9.375 -18.881 -22.081 1.00 94.12 271 GLY A O 1
ATOM 2144 N N . ARG A 1 272 ? 9.690 -17.171 -20.657 1.00 96.94 272 ARG A N 1
ATOM 2145 C CA . ARG A 1 272 ? 9.769 -18.012 -19.452 1.00 96.94 272 ARG A CA 1
ATOM 2146 C C . ARG A 1 272 ? 8.375 -18.428 -18.957 1.00 96.94 272 ARG A C 1
ATOM 2148 O O . ARG A 1 272 ? 7.352 -17.865 -19.339 1.00 96.94 272 ARG A O 1
ATOM 2155 N N . PHE A 1 273 ? 8.358 -19.430 -18.081 1.00 98.00 273 PHE A N 1
ATOM 2156 C CA . PHE A 1 273 ? 7.186 -19.861 -17.317 1.00 98.00 273 PHE A CA 1
ATOM 2157 C C . PHE A 1 273 ? 7.540 -19.793 -15.836 1.00 98.00 273 PHE A C 1
ATOM 2159 O O . PHE A 1 273 ? 8.403 -20.535 -15.364 1.00 98.00 273 PHE A O 1
ATOM 2166 N N . LEU A 1 274 ? 6.928 -18.862 -15.111 1.00 98.38 274 LEU A N 1
ATOM 2167 C CA . LEU A 1 274 ? 7.325 -18.509 -13.748 1.00 98.38 274 LEU A CA 1
ATOM 2168 C C . LEU A 1 274 ? 6.108 -18.485 -12.829 1.00 98.38 274 LEU A C 1
ATOM 2170 O O . LEU A 1 274 ? 5.030 -18.086 -13.252 1.00 98.38 274 LEU A O 1
ATOM 2174 N N . SER A 1 275 ? 6.274 -18.876 -11.566 1.00 98.50 275 SER A N 1
ATOM 2175 C CA . SER A 1 275 ? 5.220 -18.650 -10.573 1.00 98.50 275 SER A CA 1
ATOM 2176 C C . SER A 1 275 ? 5.118 -17.180 -10.185 1.00 98.50 275 SER A C 1
ATOM 2178 O O . SER A 1 275 ? 6.067 -16.416 -10.400 1.00 98.50 275 SER A O 1
ATOM 2180 N N . LEU A 1 276 ? 3.997 -16.775 -9.580 1.00 98.19 276 LEU A N 1
ATOM 2181 C CA . LEU A 1 276 ? 3.827 -15.398 -9.104 1.00 98.19 276 LEU A CA 1
ATOM 2182 C C . LEU A 1 276 ? 4.938 -15.001 -8.128 1.00 98.19 276 LEU A C 1
ATOM 2184 O O . LEU A 1 276 ? 5.499 -13.910 -8.257 1.00 98.19 276 LEU A O 1
ATOM 2188 N N . ARG A 1 277 ? 5.344 -15.902 -7.222 1.00 98.56 277 ARG A N 1
ATOM 2189 C CA . ARG A 1 277 ? 6.473 -15.643 -6.318 1.00 98.56 277 ARG A CA 1
ATOM 2190 C C . ARG A 1 277 ? 7.797 -15.493 -7.058 1.00 98.56 277 ARG A C 1
ATOM 2192 O O . ARG A 1 277 ? 8.577 -14.601 -6.729 1.00 98.56 277 ARG A O 1
ATOM 2199 N N . ALA A 1 278 ? 8.051 -16.301 -8.088 1.00 98.56 278 ALA A N 1
ATOM 2200 C CA . ALA A 1 278 ? 9.258 -16.160 -8.900 1.00 98.56 278 ALA A CA 1
ATOM 2201 C C . ALA A 1 278 ? 9.282 -14.823 -9.666 1.00 98.56 278 ALA A C 1
ATOM 2203 O O . ALA A 1 278 ? 10.316 -14.154 -9.689 1.00 98.56 278 ALA A O 1
ATOM 2204 N N . ILE A 1 279 ? 8.145 -14.402 -10.231 1.00 98.69 279 ILE A N 1
ATOM 2205 C CA . ILE A 1 279 ? 7.983 -13.103 -10.903 1.00 98.69 279 ILE A CA 1
ATOM 2206 C C . ILE A 1 279 ? 8.259 -11.963 -9.917 1.00 98.69 279 ILE A C 1
ATOM 2208 O O . ILE A 1 279 ? 9.162 -11.159 -10.147 1.00 98.69 279 ILE A O 1
ATOM 2212 N N . ALA A 1 280 ? 7.563 -11.927 -8.779 1.00 98.69 280 ALA A N 1
ATOM 2213 C CA . ALA A 1 280 ? 7.780 -10.906 -7.757 1.00 98.69 280 ALA A CA 1
ATOM 2214 C C . ALA A 1 280 ? 9.210 -10.898 -7.210 1.00 98.69 280 ALA A C 1
ATOM 2216 O O . ALA A 1 280 ? 9.771 -9.827 -6.970 1.00 98.69 280 ALA A O 1
ATOM 2217 N N . GLY A 1 281 ? 9.817 -12.073 -7.029 1.00 98.69 281 GLY A N 1
ATOM 2218 C CA . GLY A 1 281 ? 11.191 -12.214 -6.568 1.00 98.69 281 GLY A CA 1
ATOM 2219 C C . GLY A 1 281 ? 12.202 -11.634 -7.554 1.00 98.69 281 GLY A C 1
ATOM 2220 O O . GLY A 1 281 ? 13.134 -10.951 -7.129 1.00 98.69 281 GLY A O 1
ATOM 2221 N N . LEU A 1 282 ? 12.010 -11.844 -8.859 1.00 98.56 282 LEU A N 1
ATOM 2222 C CA . LEU A 1 282 ? 12.858 -11.263 -9.904 1.00 98.56 282 LEU A CA 1
ATOM 2223 C C . LEU A 1 282 ? 12.697 -9.745 -9.995 1.00 98.56 282 LEU A C 1
ATOM 2225 O O . LEU A 1 282 ? 13.703 -9.039 -9.997 1.00 98.56 282 LEU A O 1
ATOM 2229 N N . ILE A 1 283 ? 11.460 -9.241 -9.970 1.00 98.69 283 ILE A N 1
ATOM 2230 C CA . ILE A 1 283 ? 11.188 -7.796 -9.944 1.00 98.69 283 ILE A CA 1
ATOM 2231 C C . ILE A 1 283 ? 11.837 -7.171 -8.701 1.00 98.69 283 ILE A C 1
ATOM 2233 O O . ILE A 1 283 ? 12.617 -6.226 -8.792 1.00 98.69 283 ILE A O 1
ATOM 2237 N N . THR A 1 284 ? 11.598 -7.745 -7.523 1.00 98.62 284 THR A N 1
ATOM 2238 C CA . THR A 1 284 ? 12.177 -7.258 -6.263 1.00 98.62 284 THR A CA 1
ATOM 2239 C C . THR A 1 284 ? 13.706 -7.316 -6.276 1.00 98.62 284 THR A C 1
ATOM 2241 O O . THR A 1 284 ? 14.360 -6.419 -5.746 1.00 98.62 284 THR A O 1
ATOM 2244 N N . LYS A 1 285 ? 14.298 -8.346 -6.894 1.00 98.50 285 LYS A N 1
ATOM 2245 C CA . LYS A 1 285 ? 15.752 -8.479 -7.051 1.00 98.50 285 LYS A CA 1
ATOM 2246 C C . LYS A 1 285 ? 16.326 -7.383 -7.948 1.00 98.50 285 LYS A C 1
ATOM 2248 O O . LYS A 1 285 ? 17.347 -6.811 -7.570 1.00 98.50 285 LYS A O 1
ATOM 2253 N N . HIS A 1 286 ? 15.677 -7.077 -9.072 1.00 98.50 286 HIS A N 1
ATOM 2254 C CA . HIS A 1 286 ? 16.075 -5.987 -9.969 1.00 98.50 286 HIS A CA 1
ATOM 2255 C C . HIS A 1 286 ? 16.173 -4.659 -9.202 1.00 98.50 286 HIS A C 1
ATOM 2257 O O . HIS A 1 286 ? 17.186 -3.963 -9.260 1.00 98.50 286 HIS A O 1
ATOM 2263 N N . PHE A 1 287 ? 15.170 -4.358 -8.372 1.00 98.69 287 PHE A N 1
ATOM 2264 C CA . PHE A 1 287 ? 15.127 -3.120 -7.587 1.00 98.69 287 PHE A CA 1
ATOM 2265 C C . PHE A 1 287 ? 15.798 -3.209 -6.205 1.00 98.69 287 PHE A C 1
ATOM 2267 O O . PHE A 1 287 ? 15.752 -2.249 -5.431 1.00 98.69 287 PHE A O 1
ATOM 2274 N N . TRP A 1 288 ? 16.456 -4.324 -5.869 1.00 98.56 288 TRP A N 1
ATOM 2275 C CA . TRP A 1 288 ? 16.967 -4.575 -4.518 1.00 98.56 288 TRP A CA 1
ATOM 2276 C C . TRP A 1 288 ? 17.913 -3.491 -3.977 1.00 98.56 288 TRP A C 1
ATOM 2278 O O . TRP A 1 288 ? 17.748 -3.107 -2.814 1.00 98.56 288 TRP A O 1
ATOM 2288 N N . PRO A 1 289 ? 18.875 -2.946 -4.755 1.00 98.44 289 PRO A N 1
ATOM 2289 C CA . PRO A 1 289 ? 19.735 -1.862 -4.274 1.00 98.44 289 PRO A CA 1
ATOM 2290 C C . PRO A 1 289 ? 18.944 -0.620 -3.838 1.00 98.44 289 PRO A C 1
ATOM 2292 O O . PRO A 1 289 ? 19.296 0.031 -2.852 1.00 98.44 289 PRO A O 1
ATOM 2295 N N . TYR A 1 290 ? 17.846 -0.323 -4.533 1.00 98.06 290 TYR A N 1
ATOM 2296 C CA . TYR A 1 290 ? 17.007 0.851 -4.301 1.00 98.06 290 TYR A CA 1
ATOM 2297 C C . TYR A 1 290 ? 16.023 0.637 -3.155 1.00 98.06 290 TYR A C 1
ATOM 2299 O O . TYR A 1 290 ? 15.870 1.512 -2.309 1.00 98.06 290 TYR A O 1
ATOM 2307 N N . ILE A 1 291 ? 15.452 -0.562 -3.040 1.00 98.69 291 ILE A N 1
ATOM 2308 C CA . ILE A 1 291 ? 14.666 -0.974 -1.869 1.00 98.69 291 ILE A CA 1
ATOM 2309 C C . ILE A 1 291 ? 15.549 -0.919 -0.611 1.00 98.69 291 ILE A C 1
ATOM 2311 O O . ILE A 1 291 ? 15.191 -0.297 0.389 1.00 98.69 291 ILE A O 1
ATOM 2315 N N . ARG A 1 292 ? 16.769 -1.473 -0.676 1.00 98.38 292 ARG A N 1
ATOM 2316 C CA . ARG A 1 292 ? 17.747 -1.439 0.424 1.00 98.38 292 ARG A CA 1
ATOM 2317 C C . ARG A 1 292 ? 18.117 -0.017 0.847 1.00 98.38 292 ARG A C 1
ATOM 2319 O O . ARG A 1 292 ? 18.348 0.204 2.034 1.00 98.38 292 ARG A O 1
ATOM 2326 N N . ARG A 1 293 ? 18.188 0.932 -0.093 1.00 97.81 293 ARG A N 1
ATOM 2327 C CA . ARG A 1 293 ? 18.522 2.337 0.191 1.00 97.81 293 ARG A CA 1
ATOM 2328 C C . ARG A 1 293 ? 17.539 2.979 1.173 1.00 97.81 293 ARG A C 1
ATOM 2330 O O . ARG A 1 293 ? 17.968 3.758 2.021 1.00 97.81 293 ARG A O 1
ATOM 2337 N N . TYR A 1 294 ? 16.255 2.642 1.065 1.00 96.88 294 TYR A N 1
ATOM 2338 C CA . TYR A 1 294 ? 15.187 3.241 1.871 1.00 96.88 294 TYR A CA 1
ATOM 2339 C C . TYR A 1 294 ? 14.719 2.360 3.034 1.00 96.88 294 TYR A C 1
ATOM 2341 O O . TYR A 1 294 ? 14.017 2.845 3.915 1.00 96.88 294 TYR A O 1
ATOM 2349 N N . SER A 1 295 ? 15.139 1.098 3.086 1.00 96.06 295 SER A N 1
ATOM 2350 C CA . SER A 1 295 ? 14.711 0.149 4.114 1.00 96.06 295 SER A CA 1
ATOM 2351 C C . SER A 1 295 ? 15.527 0.230 5.411 1.00 96.06 295 SER A C 1
ATOM 2353 O O . SER A 1 295 ? 16.751 0.436 5.416 1.00 96.06 295 SER A O 1
ATOM 2355 N N . ASP A 1 296 ? 14.868 -0.054 6.533 1.00 92.88 296 ASP A N 1
ATOM 2356 C CA . ASP A 1 296 ? 15.539 -0.546 7.735 1.00 92.88 296 ASP A CA 1
ATOM 2357 C C . ASP A 1 296 ? 15.921 -2.043 7.575 1.00 92.88 296 ASP A C 1
ATOM 2359 O O . ASP A 1 296 ? 15.410 -2.724 6.676 1.00 92.88 296 ASP A O 1
ATOM 2363 N N . PRO A 1 297 ? 16.846 -2.582 8.394 1.00 92.25 297 PRO A N 1
ATOM 2364 C CA . PRO A 1 297 ? 17.308 -3.965 8.255 1.00 92.25 297 PRO A CA 1
ATOM 2365 C C . PRO A 1 297 ? 16.245 -5.047 8.497 1.00 92.25 297 PRO A C 1
ATOM 2367 O O . PRO A 1 297 ? 16.349 -6.120 7.899 1.00 92.25 297 PRO A O 1
ATOM 2370 N N . PHE A 1 298 ? 15.267 -4.801 9.375 1.00 92.62 298 PHE A N 1
ATOM 2371 C CA . PHE A 1 298 ? 14.226 -5.775 9.706 1.00 92.62 298 PHE A CA 1
ATOM 2372 C C . PHE A 1 298 ? 13.263 -5.927 8.529 1.00 92.62 298 PHE A C 1
ATOM 2374 O O . PHE A 1 298 ? 13.102 -7.032 8.007 1.00 92.62 298 PHE A O 1
ATOM 2381 N N . THR A 1 299 ? 12.743 -4.807 8.027 1.00 95.81 299 THR A N 1
ATOM 2382 C CA . THR A 1 299 ? 11.851 -4.779 6.862 1.00 95.81 299 THR A CA 1
ATOM 2383 C C . THR A 1 299 ? 12.520 -5.374 5.625 1.00 95.81 299 THR A C 1
ATOM 2385 O O . THR A 1 299 ? 11.921 -6.186 4.922 1.00 95.81 299 THR A O 1
ATOM 2388 N N . LEU A 1 300 ? 13.803 -5.067 5.392 1.00 97.62 300 LEU A N 1
ATOM 2389 C CA . LEU A 1 300 ? 14.537 -5.613 4.247 1.00 97.62 300 LEU A CA 1
ATOM 2390 C C . LEU A 1 300 ? 14.620 -7.144 4.312 1.00 97.62 300 LEU A C 1
ATOM 2392 O O . LEU A 1 300 ? 14.474 -7.828 3.298 1.00 97.62 300 LEU A O 1
ATOM 2396 N N . ARG A 1 301 ? 14.850 -7.698 5.509 1.00 97.69 301 ARG A N 1
ATOM 2397 C CA . ARG A 1 301 ? 14.888 -9.150 5.719 1.00 97.69 301 ARG A CA 1
ATOM 2398 C C . ARG A 1 301 ? 13.518 -9.780 5.488 1.00 97.69 301 ARG A C 1
ATOM 2400 O O . ARG A 1 301 ? 13.467 -10.843 4.868 1.00 97.69 301 ARG A O 1
ATOM 2407 N N . LEU A 1 302 ? 12.446 -9.143 5.960 1.00 98.12 302 LEU A N 1
ATOM 2408 C CA . LEU A 1 302 ? 11.080 -9.621 5.758 1.00 98.12 302 LEU A CA 1
ATOM 2409 C C . LEU A 1 302 ? 10.732 -9.680 4.268 1.00 98.12 302 LEU A C 1
ATOM 2411 O O . LEU A 1 302 ? 10.385 -10.757 3.791 1.00 98.12 302 LEU A O 1
ATOM 2415 N N . ILE A 1 303 ? 10.947 -8.590 3.517 1.00 98.69 303 ILE A N 1
ATOM 2416 C CA . ILE A 1 303 ? 10.736 -8.549 2.057 1.00 98.69 303 ILE A CA 1
ATOM 2417 C C . ILE A 1 303 ? 11.465 -9.719 1.393 1.00 98.69 303 ILE A C 1
ATOM 2419 O O . ILE A 1 303 ? 10.868 -10.520 0.679 1.00 98.69 303 ILE A O 1
ATOM 2423 N N . GLY A 1 304 ? 12.764 -9.869 1.671 1.00 98.44 304 GLY A N 1
ATOM 2424 C CA . GLY A 1 304 ? 13.557 -10.951 1.094 1.00 98.44 304 GLY A CA 1
ATOM 2425 C C . GLY A 1 304 ? 13.093 -12.355 1.503 1.00 98.44 304 GLY A C 1
ATOM 2426 O O . GLY A 1 304 ? 13.341 -13.300 0.758 1.00 98.44 304 GLY A O 1
ATOM 2427 N N . SER A 1 305 ? 12.452 -12.508 2.663 1.00 98.56 305 SER A N 1
ATOM 2428 C CA . SER A 1 305 ? 11.938 -13.792 3.153 1.00 98.56 305 SER A CA 1
ATOM 2429 C C . SER A 1 305 ? 10.605 -14.144 2.497 1.00 98.56 305 SER A C 1
ATOM 2431 O O . SER A 1 305 ? 10.475 -15.267 2.016 1.00 98.56 305 SER A O 1
ATOM 2433 N N . VAL A 1 306 ? 9.678 -13.188 2.375 1.00 98.50 306 VAL A N 1
ATOM 2434 C CA . VAL A 1 306 ? 8.397 -13.378 1.667 1.00 98.50 306 VAL A CA 1
ATOM 2435 C C . VAL A 1 306 ? 8.639 -13.716 0.197 1.00 98.50 306 VAL A C 1
ATOM 2437 O O . VAL A 1 306 ? 8.146 -14.726 -0.302 1.00 98.50 306 VAL A O 1
ATOM 2440 N N . MET A 1 307 ? 9.507 -12.961 -0.484 1.00 98.12 307 MET A N 1
ATOM 2441 C CA . MET A 1 307 ? 9.826 -13.210 -1.899 1.00 98.12 307 MET A CA 1
ATOM 2442 C C . MET A 1 307 ? 10.522 -14.558 -2.148 1.00 98.12 307 MET A C 1
ATOM 2444 O O . MET A 1 307 ? 10.579 -15.019 -3.282 1.00 98.12 307 MET A O 1
ATOM 2448 N N . LYS A 1 308 ? 11.071 -15.196 -1.106 1.00 97.44 308 LYS A N 1
ATOM 2449 C CA . LYS A 1 308 ? 11.720 -16.518 -1.176 1.00 97.44 308 LYS A CA 1
ATOM 2450 C C . LYS A 1 308 ? 10.864 -17.648 -0.594 1.00 97.44 308 LYS A C 1
ATOM 2452 O O . LYS A 1 308 ? 11.380 -18.755 -0.475 1.00 97.44 308 LYS A O 1
ATOM 2457 N N . GLY A 1 309 ? 9.630 -17.367 -0.170 1.00 96.69 309 GLY A N 1
ATOM 2458 C CA . GLY A 1 309 ? 8.741 -18.354 0.455 1.00 96.69 309 GLY A CA 1
ATOM 2459 C C . GLY A 1 309 ? 9.221 -18.821 1.833 1.00 96.69 309 GLY A C 1
ATOM 2460 O O . GLY A 1 309 ? 8.919 -19.925 2.262 1.00 96.69 309 GLY A O 1
ATOM 2461 N N . ARG A 1 310 ? 10.036 -18.011 2.522 1.00 97.25 310 ARG A N 1
ATOM 2462 C CA . ARG A 1 310 ? 10.559 -18.301 3.874 1.00 97.25 310 ARG A CA 1
ATOM 2463 C C . ARG A 1 310 ? 9.775 -17.605 4.983 1.00 97.25 310 ARG A C 1
ATOM 2465 O O . ARG A 1 310 ? 9.996 -17.894 6.153 1.00 97.25 310 ARG A O 1
ATOM 2472 N N . ALA A 1 311 ? 8.933 -16.651 4.611 1.00 96.38 311 ALA A N 1
ATOM 2473 C CA . ALA A 1 311 ? 7.964 -15.997 5.473 1.00 96.38 311 ALA A CA 1
ATOM 2474 C C . ALA A 1 311 ? 6.631 -15.942 4.711 1.00 96.38 311 ALA A C 1
ATOM 2476 O O . ALA A 1 311 ? 6.671 -15.805 3.482 1.00 96.38 311 ALA A O 1
ATOM 2477 N N . PRO A 1 312 ? 5.491 -16.062 5.405 1.00 94.12 312 PRO A N 1
ATOM 2478 C CA . PRO A 1 312 ? 4.191 -16.106 4.755 1.00 94.12 312 PRO A CA 1
ATOM 2479 C C . PRO A 1 312 ? 3.811 -14.749 4.149 1.00 94.12 312 PRO A C 1
ATOM 2481 O O . PRO A 1 312 ? 4.067 -13.690 4.722 1.00 94.12 312 PRO A O 1
ATOM 2484 N N . SER A 1 313 ? 3.183 -14.810 2.982 1.00 96.88 313 SER A N 1
ATOM 2485 C CA . SER A 1 313 ? 2.299 -13.794 2.417 1.00 96.88 313 SER A CA 1
ATOM 2486 C C . SER A 1 313 ? 0.870 -14.023 2.922 1.00 96.88 313 SER A C 1
ATOM 2488 O O . SER A 1 313 ? 0.510 -15.143 3.274 1.00 96.88 313 SER A O 1
ATOM 2490 N N . LEU A 1 314 ? -0.000 -13.012 2.872 1.00 97.00 314 LEU A N 1
ATOM 2491 C CA . LEU A 1 314 ? -1.440 -13.250 3.055 1.00 97.00 314 LEU A CA 1
ATOM 2492 C C . LEU A 1 314 ? -2.046 -14.074 1.902 1.00 97.00 314 LEU A C 1
ATOM 2494 O O . LEU A 1 314 ? -3.093 -14.688 2.081 1.00 97.00 314 LEU A O 1
ATOM 2498 N N . LEU A 1 315 ? -1.377 -14.135 0.745 1.00 97.12 315 LEU A N 1
ATOM 2499 C CA . LEU A 1 315 ? -1.723 -15.048 -0.347 1.00 97.12 315 LEU A CA 1
ATOM 2500 C C . LEU A 1 315 ? -1.270 -16.494 -0.100 1.00 97.12 315 LEU A C 1
ATOM 2502 O O . LEU A 1 315 ? -1.664 -17.365 -0.861 1.00 97.12 315 LEU A O 1
ATOM 2506 N N . ASP A 1 316 ? -0.485 -16.776 0.945 1.00 96.56 316 ASP A N 1
ATOM 2507 C CA . ASP A 1 316 ? -0.198 -18.159 1.359 1.00 96.56 316 ASP A CA 1
ATOM 2508 C C . ASP A 1 316 ? -1.358 -18.779 2.161 1.00 96.56 316 ASP A C 1
ATOM 2510 O O . ASP A 1 316 ? -1.380 -19.986 2.379 1.00 96.56 316 ASP A O 1
ATOM 2514 N N . LEU A 1 317 ? -2.320 -17.965 2.606 1.00 95.81 317 LEU A N 1
ATOM 2515 C CA . LEU A 1 317 ? -3.477 -18.415 3.379 1.00 95.81 317 LEU A CA 1
ATOM 2516 C C . LEU A 1 317 ? -4.585 -18.954 2.466 1.00 95.81 317 LEU A C 1
ATOM 2518 O O . LEU A 1 317 ? -4.688 -18.565 1.300 1.00 95.81 317 LEU A O 1
ATOM 2522 N N . ASP A 1 318 ? -5.455 -19.797 3.023 1.00 94.75 318 ASP A N 1
ATOM 2523 C CA . ASP A 1 318 ? -6.615 -20.351 2.308 1.00 94.75 318 ASP A CA 1
ATOM 2524 C C . ASP A 1 318 ? -7.677 -19.285 1.989 1.00 94.75 318 ASP A C 1
ATOM 2526 O O . ASP A 1 318 ? -8.385 -19.385 0.989 1.00 94.75 318 ASP A O 1
ATOM 2530 N N . ASP A 1 319 ? -7.784 -18.247 2.824 1.00 95.62 319 ASP A N 1
ATOM 2531 C CA . ASP A 1 319 ? -8.742 -17.151 2.665 1.00 95.62 319 ASP A CA 1
ATOM 2532 C C . ASP A 1 319 ? -8.229 -15.851 3.321 1.00 95.62 319 ASP A C 1
ATOM 2534 O O . ASP A 1 319 ? -7.182 -15.822 3.975 1.00 95.62 319 ASP A O 1
ATOM 2538 N N . ARG A 1 320 ? -8.973 -14.752 3.152 1.00 93.88 320 ARG A N 1
ATOM 2539 C CA . ARG A 1 320 ? -8.761 -13.476 3.844 1.00 93.88 320 ARG A CA 1
ATOM 2540 C C . ARG A 1 320 ? -8.720 -13.690 5.370 1.00 93.88 320 ARG A C 1
ATOM 2542 O O . ARG A 1 320 ? -9.667 -14.254 5.918 1.00 93.88 320 ARG A O 1
ATOM 2549 N N . PRO A 1 321 ? -7.679 -13.214 6.081 1.00 94.19 321 PRO A N 1
ATOM 2550 C CA . PRO A 1 321 ? -7.573 -13.402 7.525 1.00 94.19 321 PRO A CA 1
ATOM 2551 C C . PRO A 1 321 ? -8.617 -12.579 8.293 1.00 94.19 321 PRO A C 1
ATOM 2553 O O . PRO A 1 321 ? -8.991 -11.483 7.877 1.00 94.19 321 PRO A O 1
ATOM 2556 N N . ALA A 1 322 ? -9.014 -13.063 9.473 1.00 93.12 322 ALA A N 1
ATOM 2557 C CA . ALA A 1 322 ? -10.017 -12.415 10.327 1.00 93.12 322 ALA A CA 1
ATOM 2558 C C . ALA A 1 322 ? -9.640 -10.990 10.775 1.00 93.12 322 ALA A C 1
ATOM 2560 O O . ALA A 1 322 ? -10.519 -10.201 11.100 1.00 93.12 322 ALA A O 1
ATOM 2561 N N . GLY A 1 323 ? -8.352 -10.623 10.738 1.00 92.69 323 GLY A N 1
ATOM 2562 C CA . GLY A 1 323 ? -7.893 -9.263 11.043 1.00 92.69 323 GLY A CA 1
ATOM 2563 C C . GLY A 1 323 ? -8.507 -8.171 10.154 1.00 92.69 323 GLY A C 1
ATOM 2564 O O . GLY A 1 323 ? -8.494 -7.009 10.546 1.00 92.69 323 GLY A O 1
ATOM 2565 N N . TYR A 1 324 ? -9.074 -8.523 8.992 1.00 93.88 324 TYR A N 1
ATOM 2566 C CA . TYR A 1 324 ? -9.848 -7.590 8.165 1.00 93.88 324 TYR A CA 1
ATOM 2567 C C . TYR A 1 324 ? -11.211 -7.229 8.757 1.00 93.88 324 TYR A C 1
ATOM 2569 O O . TYR A 1 324 ? -11.741 -6.194 8.380 1.00 93.88 324 TYR A O 1
ATOM 2577 N N . GLU A 1 325 ? -11.807 -8.060 9.611 1.00 93.50 325 GLU A N 1
ATOM 2578 C CA . GLU A 1 325 ? -13.194 -7.857 10.052 1.00 93.50 325 GLU A CA 1
ATOM 2579 C C . GLU A 1 325 ? -13.301 -6.817 11.178 1.00 93.50 325 GLU A C 1
ATOM 2581 O O . GLU A 1 325 ? -14.267 -6.064 11.217 1.00 93.50 325 GLU A O 1
ATOM 2586 N N . ASP A 1 326 ? -12.296 -6.725 12.058 1.00 93.75 326 ASP A N 1
ATOM 2587 C CA . ASP A 1 326 ? -12.262 -5.716 13.125 1.00 93.75 326 ASP A CA 1
ATOM 2588 C C . ASP A 1 326 ? -10.828 -5.259 13.445 1.00 93.75 326 ASP A C 1
ATOM 2590 O O . ASP A 1 326 ? -10.093 -5.821 14.271 1.00 93.75 326 ASP A O 1
ATOM 2594 N N . VAL A 1 327 ? -10.409 -4.220 12.729 1.00 91.88 327 VAL A N 1
ATOM 2595 C CA . VAL A 1 327 ? -9.080 -3.625 12.806 1.00 91.88 327 VAL A CA 1
ATOM 2596 C C . VAL A 1 327 ? -8.902 -2.878 14.127 1.00 91.88 327 VAL A C 1
ATOM 2598 O O . VAL A 1 327 ? -9.764 -2.142 14.600 1.00 91.88 327 VAL A O 1
ATOM 2601 N N . GLY A 1 328 ? -7.726 -3.057 14.729 1.00 82.81 328 GLY A N 1
ATOM 2602 C CA . GLY A 1 328 ? -7.371 -2.477 16.024 1.00 82.81 328 GLY A CA 1
ATOM 2603 C C . GLY A 1 328 ? -7.807 -3.325 17.224 1.00 82.81 328 GLY A C 1
ATOM 2604 O O . GLY A 1 328 ? -7.199 -3.184 18.280 1.00 82.81 328 GLY A O 1
ATOM 2605 N N . ARG A 1 329 ? -8.770 -4.248 17.059 1.00 89.38 329 ARG A N 1
ATOM 2606 C CA . ARG A 1 329 ? -9.038 -5.319 18.040 1.00 89.38 329 ARG A CA 1
ATOM 2607 C C . ARG A 1 329 ? -8.337 -6.622 17.690 1.00 89.38 329 ARG A C 1
ATOM 2609 O O . ARG A 1 329 ? -7.704 -7.228 18.547 1.00 89.38 329 ARG A O 1
ATOM 2616 N N . LEU A 1 330 ? -8.446 -7.045 16.430 1.00 89.25 330 LEU A N 1
ATOM 2617 C CA . LEU A 1 330 ? -7.893 -8.318 15.954 1.00 89.25 330 LEU A CA 1
ATOM 2618 C C . LEU A 1 330 ? -6.478 -8.189 15.379 1.00 89.25 330 LEU A C 1
ATOM 2620 O O . LEU A 1 330 ? -5.807 -9.194 15.160 1.00 89.25 330 LEU A O 1
ATOM 2624 N N . CYS A 1 331 ? -6.023 -6.962 15.127 1.00 86.38 331 CYS A N 1
ATOM 2625 C CA . CYS A 1 331 ? -4.673 -6.681 14.650 1.00 86.38 331 CYS A CA 1
ATOM 2626 C C . CYS A 1 331 ? -3.789 -6.231 15.813 1.00 86.38 331 CYS A C 1
ATOM 2628 O O . CYS A 1 331 ? -4.192 -5.367 16.593 1.00 86.38 331 CYS A O 1
ATOM 2630 N N . THR A 1 332 ? -2.563 -6.745 15.887 1.00 75.88 332 THR A N 1
ATOM 2631 C CA . THR A 1 332 ? -1.565 -6.280 16.854 1.00 75.88 332 THR A CA 1
ATOM 2632 C C . THR A 1 332 ? -0.614 -5.267 16.219 1.00 75.88 332 THR A C 1
ATOM 2634 O O . THR A 1 332 ? -0.166 -5.414 15.081 1.00 75.88 332 THR A O 1
ATOM 2637 N N . TRP A 1 333 ? -0.273 -4.224 16.977 1.00 80.88 333 TRP A N 1
ATOM 2638 C CA . TRP A 1 333 ? 0.860 -3.350 16.682 1.00 80.88 333 TRP A CA 1
ATOM 2639 C C . TRP A 1 333 ? 1.878 -3.476 17.812 1.00 80.88 333 TRP A C 1
ATOM 2641 O O . TRP A 1 333 ? 1.741 -2.858 18.866 1.00 80.88 333 TRP A O 1
ATOM 2651 N N . ASP A 1 334 ? 2.936 -4.247 17.572 1.00 71.31 334 ASP A N 1
ATOM 2652 C CA . ASP A 1 334 ? 3.961 -4.545 18.583 1.00 71.31 334 ASP A CA 1
ATOM 2653 C C . ASP A 1 334 ? 4.994 -3.417 18.760 1.00 71.31 334 ASP A C 1
ATOM 2655 O O . ASP A 1 334 ? 6.074 -3.628 19.312 1.00 71.31 334 ASP A O 1
ATOM 2659 N N . ASN A 1 335 ? 4.694 -2.211 18.257 1.00 76.06 335 ASN A N 1
ATOM 2660 C CA . ASN A 1 335 ? 5.593 -1.058 18.264 1.00 76.06 335 ASN A CA 1
ATOM 2661 C C . ASN A 1 335 ? 7.023 -1.418 17.820 1.00 76.06 335 ASN A C 1
ATOM 2663 O O . ASN A 1 335 ? 8.008 -1.107 18.492 1.00 76.06 335 ASN A O 1
ATOM 2667 N N . LEU A 1 336 ? 7.131 -2.087 16.667 1.00 72.38 336 LEU A N 1
ATOM 2668 C CA . LEU A 1 336 ? 8.380 -2.650 16.128 1.00 72.38 336 LEU A CA 1
ATOM 2669 C C . LEU A 1 336 ? 9.493 -1.606 15.934 1.00 72.38 336 LEU A C 1
ATOM 2671 O O . LEU A 1 336 ? 10.677 -1.942 15.894 1.00 72.38 336 LEU A O 1
ATOM 2675 N N . PHE A 1 337 ? 9.115 -0.331 15.836 1.00 83.38 337 PHE A N 1
ATOM 2676 C CA . PHE A 1 337 ? 10.009 0.796 15.609 1.00 83.38 337 PHE A CA 1
ATOM 2677 C C . PHE A 1 337 ? 9.766 1.893 16.654 1.00 83.38 337 PHE A C 1
ATOM 2679 O O . PHE A 1 337 ? 9.241 2.958 16.316 1.00 83.38 337 PHE A O 1
ATOM 2686 N N . PRO A 1 338 ? 10.149 1.682 17.928 1.00 83.44 338 PRO A N 1
ATOM 2687 C CA . PRO A 1 338 ? 9.961 2.702 18.951 1.00 83.44 338 PRO A CA 1
ATOM 2688 C C . PRO A 1 338 ? 10.785 3.948 18.603 1.00 83.44 338 PRO A C 1
ATOM 2690 O O . PRO A 1 338 ? 11.838 3.847 17.970 1.00 83.44 338 PRO A O 1
ATOM 2693 N N . GLU A 1 339 ? 10.355 5.130 19.048 1.00 83.25 339 GLU A N 1
ATOM 2694 C CA . GLU A 1 339 ? 10.993 6.405 18.668 1.00 83.25 339 GLU A CA 1
ATOM 2695 C C . GLU A 1 339 ? 12.489 6.475 18.992 1.00 83.25 339 GLU A C 1
ATOM 2697 O O . GLU A 1 339 ? 13.259 7.072 18.243 1.00 83.25 339 GLU A O 1
ATOM 2702 N N . ARG A 1 340 ? 12.923 5.793 20.059 1.00 84.44 340 ARG A N 1
ATOM 2703 C CA . ARG A 1 340 ? 14.344 5.664 20.417 1.00 84.44 340 ARG A CA 1
ATOM 2704 C C . ARG A 1 340 ? 15.186 4.948 19.349 1.00 84.44 340 ARG A C 1
ATOM 2706 O O . ARG A 1 340 ? 16.380 5.199 19.257 1.00 84.44 340 ARG A O 1
ATOM 2713 N N . VAL A 1 341 ? 14.580 4.033 18.585 1.00 84.69 341 VAL A N 1
ATOM 2714 C CA . VAL A 1 341 ? 15.227 3.266 17.502 1.00 84.69 341 VAL A CA 1
ATOM 2715 C C . VAL A 1 341 ? 15.032 3.967 16.160 1.00 84.69 341 VAL A C 1
ATOM 2717 O O . VAL A 1 341 ? 15.963 4.035 15.361 1.00 84.69 341 VAL A O 1
ATOM 2720 N N . LEU A 1 342 ? 13.834 4.501 15.913 1.00 88.94 342 LEU A N 1
ATOM 2721 C CA . LEU A 1 342 ? 13.494 5.215 14.688 1.00 88.94 342 LEU A CA 1
ATOM 2722 C C . LEU A 1 342 ? 12.802 6.539 15.041 1.00 88.94 342 LEU A C 1
ATOM 2724 O O . LEU A 1 342 ? 11.581 6.565 15.197 1.00 88.94 342 LEU A O 1
ATOM 2728 N N . PRO A 1 343 ? 13.540 7.653 15.171 1.00 90.44 343 PRO A N 1
ATOM 2729 C CA . PRO A 1 343 ? 12.953 8.933 15.555 1.00 90.44 343 PRO A CA 1
ATOM 2730 C C . PRO A 1 343 ? 11.872 9.387 14.577 1.00 90.44 343 PRO A C 1
ATOM 2732 O O . PRO A 1 343 ? 11.935 9.054 13.392 1.00 90.44 343 PRO A O 1
ATOM 2735 N N . ARG A 1 344 ? 10.907 10.181 15.051 1.00 91.75 344 ARG A N 1
ATOM 2736 C CA . ARG A 1 344 ? 9.928 10.869 14.194 1.00 91.75 344 ARG A CA 1
ATOM 2737 C C . ARG A 1 344 ? 10.625 11.673 13.100 1.00 91.75 344 ARG A C 1
ATOM 2739 O O . ARG A 1 344 ? 11.683 12.265 13.350 1.00 91.75 344 ARG A O 1
ATOM 2746 N N . SER A 1 345 ? 10.013 11.685 11.927 1.00 91.06 345 SER A N 1
ATOM 2747 C CA . SER A 1 345 ? 10.385 12.502 10.772 1.00 91.06 345 SER A CA 1
ATOM 2748 C C . SER A 1 345 ? 10.222 14.005 11.070 1.00 91.06 345 SER A C 1
ATOM 2750 O O . SER A 1 345 ? 9.683 14.364 12.123 1.00 91.06 345 SER A O 1
ATOM 2752 N N . GLN A 1 346 ? 10.728 14.901 10.213 1.00 89.25 346 GLN A N 1
ATOM 2753 C CA . GLN A 1 346 ? 10.664 16.340 10.530 1.00 89.25 346 GLN A CA 1
ATOM 2754 C C . GLN A 1 346 ? 9.222 16.838 10.409 1.00 89.25 346 GLN A C 1
ATOM 2756 O O . GLN A 1 346 ? 8.734 17.513 11.316 1.00 89.25 346 GLN A O 1
ATOM 2761 N N . TYR A 1 347 ? 8.511 16.417 9.364 1.00 89.12 347 TYR A N 1
ATOM 2762 C CA . TYR A 1 347 ? 7.089 16.703 9.189 1.00 89.12 347 TYR A CA 1
ATOM 2763 C C . TYR A 1 347 ? 6.200 16.127 10.302 1.00 89.12 347 TYR A C 1
ATOM 2765 O O . TYR A 1 347 ? 5.275 16.814 10.736 1.00 89.12 347 TYR A O 1
ATOM 2773 N N . GLU A 1 348 ? 6.489 14.932 10.833 1.00 90.44 348 GLU A N 1
ATOM 2774 C CA . GLU A 1 348 ? 5.751 14.393 11.990 1.00 90.44 348 GLU A CA 1
ATOM 2775 C C . GLU A 1 348 ? 5.845 15.321 13.211 1.00 90.44 348 GLU A C 1
ATOM 2777 O O . GLU A 1 348 ? 4.832 15.632 13.835 1.00 90.44 348 GLU A O 1
ATOM 2782 N N . ARG A 1 349 ? 7.048 15.810 13.537 1.00 88.44 349 ARG A N 1
ATOM 2783 C CA . ARG A 1 349 ? 7.296 16.628 14.744 1.00 88.44 349 ARG A CA 1
ATOM 2784 C C . ARG A 1 349 ? 6.581 17.975 14.736 1.00 88.44 349 ARG A C 1
ATOM 2786 O O . ARG A 1 349 ? 6.406 18.569 15.792 1.00 88.44 349 ARG A O 1
ATOM 2793 N N . VAL A 1 350 ? 6.203 18.472 13.561 1.00 86.31 350 VAL A N 1
ATOM 2794 C CA . VAL A 1 350 ? 5.440 19.722 13.430 1.00 86.31 350 VAL A CA 1
ATOM 2795 C C . VAL A 1 350 ? 3.958 19.506 13.759 1.00 86.31 350 VAL A C 1
ATOM 2797 O O . VAL A 1 350 ? 3.278 20.441 14.185 1.00 86.31 350 VAL A O 1
ATOM 2800 N N . LEU A 1 351 ? 3.448 18.291 13.543 1.00 83.69 351 LEU A N 1
ATOM 2801 C CA . LEU A 1 351 ? 2.020 17.975 13.625 1.00 83.69 351 LEU A CA 1
ATOM 2802 C C . LEU A 1 351 ? 1.625 17.256 14.917 1.00 83.69 351 LEU A C 1
ATOM 2804 O O . LEU A 1 351 ? 0.495 17.437 15.367 1.00 83.69 351 LEU A O 1
ATOM 2808 N N . ILE A 1 352 ? 2.531 16.474 15.505 1.00 82.69 352 ILE A N 1
ATOM 2809 C CA . ILE A 1 352 ? 2.321 15.810 16.799 1.00 82.69 352 ILE A CA 1
ATOM 2810 C C . ILE A 1 352 ? 2.321 16.863 17.914 1.00 82.69 352 ILE A C 1
ATOM 2812 O O . ILE A 1 352 ? 3.150 17.777 17.903 1.00 82.69 352 ILE A O 1
ATOM 2816 N N . ARG A 1 353 ? 1.381 16.752 18.857 1.00 64.81 353 ARG A N 1
ATOM 2817 C CA . ARG A 1 353 ? 1.214 17.691 19.976 1.00 64.81 353 ARG A CA 1
ATOM 2818 C C . ARG A 1 353 ? 1.130 16.992 21.313 1.00 64.81 353 ARG A C 1
ATOM 2820 O O . ARG A 1 353 ? 0.484 15.926 21.358 1.00 64.81 353 ARG A O 1
#

Radius of gyration: 21.79 Å; chains: 1; bounding box: 45×92×50 Å

Sequence (353 aa):
MAQLKKKKGPENKSSTHERIQLAAIGMEAEFAVIIDGVQVRPEDIFGSPRKIIREKMMHRKGRSYHLPTGGAVYFDTGVIEVATPVIEIERGCAARAGRSLWEAILFVRQELDAWEQAHDTDVQLAGFSTHYNISFELPRNEQGTTRTVEQLAYLLTHILPVPVMLLAANRRSTGIGVRPRGDRIEITADFTPDAPLMIATATVIVGIVREVMRWPSYEISVLDETDIPVIRGFRPMPHTTRKGWLARFDCYPENPFVSDIDGDKWPTTDGRFLSLRAIAGLITKHFWPYIRRYSDPFTLRLIGSVMKGRAPSLLDLDDRPAGYEDVGRLCTWDNLFPERVLPRSQYERVLIR

pLDDT: mean 90.96, std 14.46, range [29.75, 98.88]